Protein AF-A0A2I0R6T0-F1 (afdb_monomer_lite)

Sequence (223 aa):
MKIFKFIFAFLQAAFLMFGFVAIAVIIYLEGKSAIHFIGIVVVLLVGFIVSRFLFNLMRRRGVLAVMTGTNASYDVDDLNPSSASGVLKLDPIALVKLFQEHKIKFPQDTSISIWGDWQGRKLDERHQISSIAYDKKNNLLIILFKDKCLIKIRKPTLILLASSYLKIVKAKEIVWEISNKSSSIHTYSYLNTGKKIKTQSNTNWKPHKMDIGIGMHALYLQG

Secondary structure (DSSP, 8-state):
-HHHHHHHHHHHHHHHHHHHHHHHHHHHHH--SHHHHHHHHHHHHHHHHHHHHHHHHHHHH-HHHHHTTTTT-HHHHSSPPPTTSS-EEE-HHHHHHHHHTT-----SSBEEEETTB-SSTTTTS-B-EEEEEEETTTTEEEEEETTSEEEEEES-EEEEE-SSEEEEEE-SEEEEEEE-TTSPEEEEEEEE-SS-EEEEESSSPPPP-----TTS-SEEEE-

Radius of gyration: 21.82 Å; chains: 1; bounding box: 53×35×70 Å

Structure (mmCIF, N/CA/C/O backbone):
data_AF-A0A2I0R6T0-F1
#
_entry.id   AF-A0A2I0R6T0-F1
#
loop_
_atom_site.group_PDB
_atom_site.id
_atom_site.type_symbol
_atom_site.label_atom_id
_atom_site.label_alt_id
_atom_site.label_comp_id
_atom_site.label_asym_id
_atom_site.label_entity_id
_atom_site.label_seq_id
_atom_site.pdbx_PDB_ins_code
_atom_site.Cartn_x
_atom_site.Cartn_y
_atom_site.Cartn_z
_atom_site.occupancy
_atom_site.B_iso_or_equiv
_atom_site.auth_seq_id
_atom_site.auth_comp_id
_atom_site.auth_asym_id
_atom_site.auth_atom_id
_atom_site.pdbx_PDB_model_num
ATOM 1 N N . MET A 1 1 ? 2.878 -18.987 -1.964 1.00 61.97 1 MET A N 1
ATOM 2 C CA . MET A 1 1 ? 2.762 -17.681 -2.671 1.00 61.97 1 MET A CA 1
ATOM 3 C C . MET A 1 1 ? 4.074 -17.104 -3.222 1.00 61.97 1 MET A C 1
ATOM 5 O O . MET A 1 1 ? 4.031 -16.553 -4.314 1.00 61.97 1 MET A O 1
ATOM 9 N N . LYS A 1 2 ? 5.229 -17.182 -2.533 1.00 71.19 2 LYS A N 1
ATOM 10 C CA . LYS A 1 2 ? 6.491 -16.565 -3.019 1.00 71.19 2 LYS A CA 1
ATOM 11 C C . LYS A 1 2 ? 6.982 -17.128 -4.367 1.00 71.19 2 LYS A C 1
ATOM 13 O O . LYS A 1 2 ? 7.366 -16.351 -5.233 1.00 71.19 2 LYS A O 1
ATOM 18 N N . ILE A 1 3 ? 6.889 -18.448 -4.559 1.00 79.88 3 ILE A N 1
ATOM 19 C CA . ILE A 1 3 ? 7.265 -19.135 -5.811 1.00 79.88 3 ILE A CA 1
ATOM 20 C C . ILE A 1 3 ? 6.361 -18.699 -6.972 1.00 79.88 3 ILE A C 1
ATOM 22 O O . ILE A 1 3 ? 6.854 -18.289 -8.013 1.00 79.88 3 ILE A O 1
ATOM 26 N N . PHE A 1 4 ? 5.042 -18.679 -6.761 1.00 79.50 4 PHE A N 1
ATOM 27 C CA . PHE A 1 4 ? 4.080 -18.210 -7.763 1.00 79.50 4 PHE A CA 1
ATOM 28 C C . PHE A 1 4 ? 4.353 -16.764 -8.211 1.00 79.50 4 PHE A C 1
ATOM 30 O O . PHE A 1 4 ? 4.409 -16.486 -9.406 1.00 79.50 4 PHE A O 1
ATOM 37 N N . LYS A 1 5 ? 4.605 -15.850 -7.258 1.00 75.44 5 LYS A N 1
ATOM 38 C CA . LYS A 1 5 ? 4.976 -14.454 -7.559 1.00 75.44 5 LYS A CA 1
ATOM 39 C C . LYS A 1 5 ? 6.259 -14.367 -8.390 1.00 75.44 5 LYS A C 1
ATOM 41 O O . LYS A 1 5 ? 6.344 -13.523 -9.275 1.00 75.44 5 LYS A O 1
ATOM 46 N N . PHE A 1 6 ? 7.243 -15.221 -8.110 1.00 86.06 6 PHE A N 1
ATOM 47 C CA . PHE A 1 6 ? 8.492 -15.273 -8.865 1.00 86.06 6 PHE A CA 1
ATOM 48 C C . PHE A 1 6 ? 8.269 -15.753 -10.304 1.00 86.06 6 PHE A C 1
ATOM 50 O O . PHE A 1 6 ? 8.723 -15.084 -11.227 1.00 86.06 6 PHE A O 1
ATOM 57 N N . ILE A 1 7 ? 7.533 -16.856 -10.491 1.00 88.75 7 ILE A N 1
ATOM 58 C CA . ILE A 1 7 ? 7.243 -17.432 -11.814 1.00 88.75 7 ILE A CA 1
ATOM 59 C C . ILE A 1 7 ? 6.518 -16.411 -12.692 1.00 88.75 7 ILE A C 1
ATOM 61 O O . ILE A 1 7 ? 6.955 -16.139 -13.806 1.00 88.75 7 ILE A O 1
ATOM 65 N N . PHE A 1 8 ? 5.458 -15.783 -12.180 1.00 88.38 8 PHE A N 1
ATOM 66 C CA . PHE A 1 8 ? 4.719 -14.787 -12.957 1.00 88.38 8 PHE A CA 1
ATOM 67 C C . PHE A 1 8 ? 5.543 -13.532 -13.260 1.00 88.38 8 PHE A C 1
ATOM 69 O O . PHE A 1 8 ? 5.503 -13.042 -14.385 1.00 88.38 8 PHE A O 1
ATOM 76 N N . ALA A 1 9 ? 6.300 -13.013 -12.285 1.00 87.19 9 ALA A N 1
ATOM 77 C CA . ALA A 1 9 ? 7.175 -11.864 -12.519 1.00 87.19 9 ALA A CA 1
ATOM 78 C C . ALA A 1 9 ? 8.227 -12.174 -13.595 1.00 87.19 9 ALA A C 1
ATOM 80 O O . ALA A 1 9 ? 8.529 -11.318 -14.424 1.00 87.19 9 ALA A O 1
ATOM 81 N N . PHE A 1 10 ? 8.767 -13.396 -13.591 1.00 92.88 10 PHE A N 1
ATOM 82 C CA . PHE A 1 10 ? 9.716 -13.861 -14.596 1.00 92.88 10 PHE A CA 1
ATOM 83 C C . PHE A 1 10 ? 9.071 -13.960 -15.981 1.00 92.88 10 PHE A C 1
ATOM 85 O O . PHE A 1 10 ? 9.613 -13.401 -16.928 1.00 92.88 10 PHE A O 1
ATOM 92 N N . LEU A 1 11 ? 7.896 -14.592 -16.093 1.00 92.94 11 LEU A N 1
ATOM 93 C CA . LEU A 1 11 ? 7.164 -14.719 -17.359 1.00 92.94 11 LEU A CA 1
ATOM 94 C C . LEU A 1 11 ? 6.843 -13.354 -17.979 1.00 92.94 11 LEU A C 1
ATOM 96 O O . LEU A 1 11 ? 7.083 -13.151 -19.164 1.00 92.94 11 LEU A O 1
ATOM 100 N N . GLN A 1 12 ? 6.359 -12.402 -17.180 1.00 91.88 12 GLN A N 1
ATOM 101 C CA . GLN A 1 12 ? 6.024 -11.058 -17.662 1.00 91.88 12 GLN A CA 1
ATOM 102 C C . GLN A 1 12 ? 7.263 -10.266 -18.102 1.00 91.88 12 GLN A C 1
ATOM 104 O O . GLN A 1 12 ? 7.252 -9.618 -19.147 1.00 91.88 12 GLN A O 1
ATOM 109 N N . ALA A 1 13 ? 8.360 -10.347 -17.343 1.00 93.31 13 ALA A N 1
ATOM 110 C CA . ALA A 1 13 ? 9.620 -9.722 -17.737 1.00 93.31 13 ALA A CA 1
ATOM 111 C C . ALA A 1 13 ? 10.218 -10.366 -19.000 1.00 93.31 13 ALA A C 1
ATOM 113 O O . ALA A 1 13 ? 10.745 -9.658 -19.854 1.00 93.31 13 ALA A O 1
ATOM 114 N N . ALA A 1 14 ? 10.105 -11.689 -19.147 1.00 93.94 14 ALA A N 1
ATOM 115 C CA . ALA A 1 14 ? 10.535 -12.399 -20.347 1.00 93.94 14 ALA A CA 1
ATOM 116 C C . ALA A 1 14 ? 9.695 -11.998 -21.568 1.00 93.94 14 ALA A C 1
ATOM 118 O O . ALA A 1 14 ? 10.255 -11.743 -22.629 1.00 93.94 14 ALA A O 1
ATOM 119 N N . PHE A 1 15 ? 8.374 -11.876 -21.412 1.00 94.75 15 PHE A N 1
ATOM 120 C CA . PHE A 1 15 ? 7.481 -11.434 -22.484 1.00 94.75 15 PHE A CA 1
ATOM 121 C C . PHE A 1 15 ? 7.831 -10.025 -22.978 1.00 94.75 15 PHE A C 1
ATOM 123 O O . PHE A 1 15 ? 7.926 -9.796 -24.182 1.00 94.75 15 PHE A O 1
ATOM 130 N N . LEU A 1 16 ? 8.115 -9.098 -22.057 1.00 94.19 16 LEU A N 1
ATOM 131 C CA . LEU A 1 16 ? 8.595 -7.766 -22.421 1.00 94.19 16 LEU A CA 1
ATOM 132 C C . LEU A 1 16 ? 9.920 -7.835 -23.197 1.00 94.19 16 LEU A C 1
ATOM 134 O O . LEU A 1 16 ? 10.054 -7.189 -24.234 1.00 94.19 16 LEU A O 1
ATOM 138 N N . MET A 1 17 ? 10.875 -8.649 -22.735 1.00 96.69 17 MET A N 1
ATOM 139 C CA . MET A 1 17 ? 12.154 -8.842 -23.423 1.00 96.69 17 MET A CA 1
ATOM 140 C C . MET A 1 17 ? 11.966 -9.401 -24.840 1.00 96.69 17 MET A C 1
ATOM 142 O O . MET A 1 17 ? 12.619 -8.927 -25.766 1.00 96.69 17 MET A O 1
ATOM 146 N N . PHE A 1 18 ? 11.044 -10.349 -25.039 1.00 96.50 18 PHE A N 1
ATOM 147 C CA . PHE A 1 18 ? 10.703 -10.851 -26.373 1.00 96.50 18 PHE A CA 1
ATOM 148 C C . PHE A 1 18 ? 10.197 -9.744 -27.303 1.00 96.50 18 PHE A C 1
ATOM 150 O O . PHE A 1 18 ? 10.564 -9.737 -28.476 1.00 96.50 18 PHE A O 1
ATOM 157 N N . GLY A 1 19 ? 9.437 -8.771 -26.790 1.00 96.06 19 GLY A N 1
ATOM 158 C CA . GLY A 1 19 ? 9.039 -7.587 -27.557 1.00 96.06 19 GLY A CA 1
ATOM 159 C C . GLY A 1 19 ? 10.239 -6.773 -28.057 1.00 96.06 19 GLY A C 1
ATOM 160 O O . GLY A 1 19 ? 10.300 -6.416 -29.231 1.00 96.06 19 GLY A O 1
ATOM 161 N N . PHE A 1 20 ? 11.243 -6.547 -27.204 1.00 97.00 20 PHE A N 1
ATOM 162 C CA . PHE A 1 20 ? 12.483 -5.869 -27.609 1.00 97.00 20 PHE A CA 1
ATOM 163 C C . PHE A 1 20 ? 13.314 -6.693 -28.599 1.00 97.00 20 PHE A C 1
ATOM 165 O O . PHE A 1 20 ? 13.903 -6.126 -29.517 1.00 97.00 20 PHE A O 1
ATOM 172 N N . VAL A 1 21 ? 13.337 -8.022 -28.454 1.00 97.06 21 VAL A N 1
ATOM 173 C CA . VAL A 1 21 ? 13.979 -8.918 -29.428 1.00 97.06 21 VAL A CA 1
ATOM 174 C C . VAL A 1 21 ? 13.281 -8.829 -30.785 1.00 97.06 21 VAL A C 1
ATOM 176 O O . VAL A 1 21 ? 13.964 -8.726 -31.797 1.00 97.06 21 VAL A O 1
ATOM 179 N N . ALA A 1 22 ? 11.947 -8.798 -30.827 1.00 96.50 22 ALA A N 1
ATOM 180 C CA . ALA A 1 22 ? 11.203 -8.631 -32.074 1.00 96.50 22 ALA A CA 1
ATOM 181 C C . ALA A 1 22 ? 11.539 -7.300 -32.770 1.00 96.50 22 ALA A C 1
ATOM 183 O O . ALA A 1 22 ? 11.802 -7.291 -33.969 1.00 96.50 22 ALA A O 1
ATOM 184 N N . ILE A 1 23 ? 11.625 -6.195 -32.018 1.00 95.38 23 ILE A N 1
ATOM 185 C CA . ILE A 1 23 ? 12.056 -4.891 -32.555 1.00 95.38 23 ILE A CA 1
ATOM 186 C C . ILE A 1 23 ? 13.485 -4.976 -33.109 1.00 95.38 23 ILE A C 1
ATOM 188 O O . ILE A 1 23 ? 13.749 -4.509 -34.214 1.00 95.38 23 ILE A O 1
ATOM 192 N N . ALA A 1 24 ? 14.407 -5.608 -32.381 1.00 95.00 24 ALA A N 1
ATOM 193 C CA . ALA A 1 24 ? 15.779 -5.802 -32.842 1.00 95.00 24 ALA A CA 1
ATOM 194 C C . ALA A 1 24 ? 15.858 -6.641 -34.133 1.00 95.00 24 ALA A C 1
ATOM 196 O O . ALA A 1 24 ? 16.652 -6.330 -35.018 1.00 95.00 24 ALA A O 1
ATOM 197 N N . VAL A 1 25 ? 15.019 -7.674 -34.268 1.00 95.50 25 VAL A N 1
ATOM 198 C CA . VAL A 1 25 ? 14.922 -8.480 -35.496 1.00 95.50 25 VAL A CA 1
ATOM 199 C C . VAL A 1 25 ? 14.411 -7.639 -36.664 1.00 95.50 25 VAL A C 1
ATOM 201 O O . VAL A 1 25 ? 14.968 -7.737 -37.751 1.00 95.50 25 VAL A O 1
ATOM 204 N N . ILE A 1 26 ? 13.412 -6.778 -36.454 1.00 95.31 26 ILE A N 1
ATOM 205 C CA . ILE A 1 26 ? 12.915 -5.871 -37.502 1.00 95.31 26 ILE A CA 1
ATOM 206 C C . ILE A 1 26 ? 14.038 -4.940 -37.982 1.00 95.31 26 ILE A C 1
ATOM 208 O O . ILE A 1 26 ? 14.298 -4.875 -39.180 1.00 95.31 26 ILE A O 1
ATOM 212 N N . ILE A 1 27 ? 14.778 -4.317 -37.058 1.00 93.31 27 ILE A N 1
ATOM 213 C CA . ILE A 1 27 ? 15.923 -3.449 -37.393 1.00 93.31 27 ILE A CA 1
ATOM 214 C C . ILE A 1 27 ? 16.996 -4.220 -38.177 1.00 93.31 27 ILE A C 1
ATOM 216 O O . ILE A 1 27 ? 17.602 -3.684 -39.101 1.00 93.31 27 ILE A O 1
ATOM 220 N N . TYR A 1 28 ? 17.231 -5.488 -37.828 1.00 93.25 28 TYR A N 1
ATOM 221 C CA . TYR A 1 28 ? 18.177 -6.341 -38.545 1.00 93.25 28 TYR A CA 1
ATOM 222 C C . TYR A 1 28 ? 17.734 -6.643 -39.985 1.00 93.25 28 TYR A C 1
ATOM 224 O O . TYR A 1 28 ? 18.574 -6.738 -40.881 1.00 93.25 28 TYR A O 1
ATOM 232 N N . LEU A 1 29 ? 16.427 -6.806 -40.209 1.00 94.00 29 LEU A N 1
ATOM 233 C CA . LEU A 1 29 ? 15.862 -7.091 -41.529 1.00 94.00 29 LEU A CA 1
ATOM 234 C C . LEU A 1 29 ? 15.870 -5.864 -42.452 1.00 94.00 29 LEU A C 1
ATOM 236 O O . LEU A 1 29 ? 16.027 -6.032 -43.659 1.00 94.00 29 LEU A O 1
ATOM 240 N N . GLU A 1 30 ? 15.743 -4.650 -41.908 1.00 89.31 30 GLU A N 1
ATOM 241 C CA . GLU A 1 30 ? 15.726 -3.401 -42.688 1.00 89.31 30 GLU A CA 1
ATOM 242 C C . GLU A 1 30 ? 17.094 -3.025 -43.280 1.00 89.31 30 GLU A C 1
ATOM 244 O O . GLU A 1 30 ? 17.161 -2.381 -44.329 1.00 89.31 30 GLU A O 1
ATOM 249 N N . GLY A 1 31 ? 18.204 -3.457 -42.673 1.00 82.56 31 GLY A N 1
ATOM 250 C CA . GLY A 1 31 ? 19.521 -3.180 -43.234 1.00 82.56 31 GLY A CA 1
ATOM 251 C C . GLY A 1 31 ? 20.696 -3.718 -42.423 1.00 82.56 31 GLY A C 1
ATOM 252 O O . GLY A 1 31 ? 20.652 -3.845 -41.205 1.00 82.56 31 GLY A O 1
ATOM 253 N N . LYS A 1 32 ? 21.809 -3.993 -43.115 1.00 85.50 32 LYS A N 1
ATOM 254 C CA . LYS A 1 32 ? 23.058 -4.512 -42.517 1.00 85.50 32 LYS A CA 1
ATOM 255 C C . LYS A 1 32 ? 24.132 -3.441 -42.298 1.00 85.50 32 LYS A C 1
ATOM 257 O O . LYS A 1 32 ? 25.312 -3.765 -42.181 1.00 85.50 32 LYS A O 1
ATOM 262 N N . SER A 1 33 ? 23.761 -2.160 -42.285 1.00 92.50 33 SER A N 1
ATOM 263 C CA . SER A 1 33 ? 24.739 -1.096 -42.029 1.00 92.50 33 SER A CA 1
ATOM 264 C C . SER A 1 33 ? 25.168 -1.085 -40.556 1.00 92.50 33 SER A C 1
ATOM 266 O O . SER A 1 33 ? 24.421 -1.512 -39.674 1.00 92.50 33 SER A O 1
ATOM 268 N N . ALA A 1 34 ? 26.358 -0.548 -40.273 1.00 92.00 34 ALA A N 1
ATOM 269 C CA . ALA A 1 34 ? 26.881 -0.439 -38.907 1.00 92.00 34 ALA A CA 1
ATOM 270 C C . ALA A 1 34 ? 25.922 0.302 -37.949 1.00 92.00 34 ALA A C 1
ATOM 272 O O . ALA A 1 34 ? 25.871 -0.004 -36.760 1.00 92.00 34 ALA A O 1
ATOM 273 N N . ILE A 1 35 ? 25.114 1.229 -38.475 1.00 92.12 35 ILE A N 1
ATOM 274 C CA . ILE A 1 35 ? 24.113 1.984 -37.709 1.00 92.12 35 ILE A CA 1
ATOM 275 C C . ILE A 1 35 ? 22.996 1.061 -37.196 1.00 92.12 35 ILE A C 1
ATOM 277 O O . ILE A 1 35 ? 22.621 1.160 -36.029 1.00 92.12 35 ILE A O 1
ATOM 281 N N . HIS A 1 36 ? 22.514 0.121 -38.017 1.00 92.38 36 HIS A N 1
ATOM 282 C CA . HIS A 1 36 ? 21.495 -0.853 -37.602 1.00 92.38 36 HIS A CA 1
ATOM 283 C C . HIS A 1 36 ? 22.033 -1.770 -36.500 1.00 92.38 36 HIS A C 1
ATOM 285 O O . HIS A 1 36 ? 21.336 -2.044 -35.525 1.00 92.38 36 HIS A O 1
ATOM 291 N N . PHE A 1 37 ? 23.302 -2.181 -36.601 1.00 92.81 37 PHE A N 1
ATOM 292 C CA . PHE A 1 37 ? 23.945 -2.998 -35.572 1.00 92.81 37 PHE A CA 1
ATOM 293 C C . PHE A 1 37 ? 24.030 -2.270 -34.223 1.00 92.81 37 PHE A C 1
ATOM 295 O O . PHE A 1 37 ? 23.673 -2.837 -33.190 1.00 92.81 37 PHE A O 1
ATOM 302 N N . ILE A 1 38 ? 24.429 -0.994 -34.224 1.00 94.06 38 ILE A N 1
ATOM 303 C CA . ILE A 1 38 ? 24.432 -0.161 -33.011 1.00 94.06 38 ILE A CA 1
ATOM 304 C C . ILE A 1 38 ? 23.008 -0.026 -32.452 1.00 94.06 38 ILE A C 1
ATOM 306 O O . ILE A 1 38 ? 22.805 -0.195 -31.249 1.00 94.06 38 ILE A O 1
ATOM 310 N N . GLY A 1 39 ? 22.018 0.216 -33.316 1.00 93.50 39 GLY A N 1
ATOM 311 C CA . GLY A 1 39 ? 20.609 0.302 -32.932 1.00 93.50 39 GLY A CA 1
ATOM 312 C C . GLY A 1 39 ? 20.111 -0.960 -32.224 1.00 93.50 39 GLY A C 1
ATOM 313 O O . GLY A 1 39 ? 19.527 -0.866 -31.146 1.00 93.50 39 GLY A O 1
ATOM 314 N N . ILE A 1 40 ? 20.418 -2.142 -32.764 1.00 96.06 40 ILE A N 1
ATOM 315 C CA . ILE A 1 40 ? 20.079 -3.440 -32.158 1.00 96.06 40 ILE A CA 1
ATOM 316 C C . ILE A 1 40 ? 20.668 -3.565 -30.752 1.00 96.06 40 ILE A C 1
ATOM 318 O O . ILE A 1 40 ? 19.953 -3.925 -29.814 1.00 96.06 40 ILE A O 1
ATOM 322 N N . VAL A 1 41 ? 21.954 -3.242 -30.586 1.00 95.75 41 VAL A N 1
ATOM 323 C CA . VAL A 1 41 ? 22.625 -3.323 -29.281 1.00 95.75 41 VAL A CA 1
ATOM 324 C C . VAL A 1 41 ? 21.944 -2.405 -28.267 1.00 95.75 41 VAL A C 1
ATOM 326 O O . VAL A 1 41 ? 21.650 -2.843 -27.156 1.00 95.75 41 VAL A O 1
ATOM 329 N N . VAL A 1 42 ? 21.632 -1.162 -28.648 1.00 96.56 42 VAL A N 1
ATOM 330 C CA . VAL A 1 42 ? 20.946 -0.202 -27.768 1.00 96.56 42 VAL A CA 1
ATOM 331 C C . VAL A 1 42 ? 19.551 -0.699 -27.387 1.00 96.56 42 VAL A C 1
ATOM 333 O O . VAL A 1 42 ? 19.212 -0.703 -26.203 1.00 96.56 42 VAL A O 1
ATOM 336 N N . VAL A 1 43 ? 18.759 -1.164 -28.356 1.00 96.81 43 VAL A N 1
ATOM 337 C CA . VAL A 1 43 ? 17.396 -1.674 -28.127 1.00 96.81 43 VAL A CA 1
ATOM 338 C C . VAL A 1 43 ? 17.405 -2.862 -27.166 1.00 96.81 43 VAL A C 1
ATOM 340 O O . VAL A 1 43 ? 16.622 -2.886 -26.216 1.00 96.81 43 VAL A O 1
ATOM 343 N N . LEU A 1 44 ? 18.317 -3.820 -27.351 1.00 96.94 44 LEU A N 1
ATOM 344 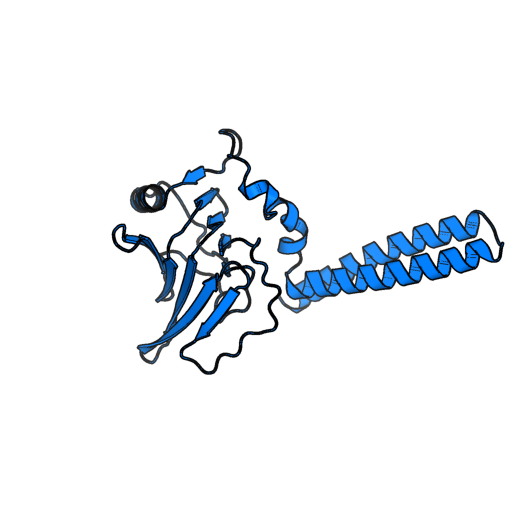C CA . LEU A 1 44 ? 18.436 -4.981 -26.465 1.00 96.94 44 LEU A CA 1
ATOM 345 C C . LEU A 1 44 ? 18.903 -4.592 -25.057 1.00 96.94 44 LEU A C 1
ATOM 347 O O . LEU A 1 44 ? 18.401 -5.138 -24.073 1.00 96.94 44 LEU A O 1
ATOM 351 N N . LEU A 1 45 ? 19.827 -3.635 -24.941 1.00 97.06 45 LEU A N 1
ATOM 352 C CA . LEU A 1 45 ? 20.339 -3.164 -23.652 1.00 97.06 45 LEU A CA 1
ATOM 353 C C . LEU A 1 45 ? 19.241 -2.434 -22.864 1.00 97.06 45 LEU A C 1
ATOM 355 O O . LEU A 1 45 ? 19.030 -2.722 -21.683 1.00 97.06 45 LEU A O 1
ATOM 359 N N . VAL A 1 46 ? 18.478 -1.563 -23.530 1.00 96.69 46 VAL A N 1
ATOM 360 C CA . VAL A 1 46 ? 17.287 -0.924 -22.954 1.00 96.69 46 VAL A CA 1
ATOM 361 C C . VAL A 1 46 ? 16.263 -1.983 -22.552 1.00 96.69 46 VAL A C 1
ATOM 363 O O . VAL A 1 46 ? 15.821 -1.989 -21.403 1.00 96.69 46 VAL A O 1
ATOM 366 N N . GLY A 1 47 ? 15.943 -2.927 -23.439 1.00 96.25 47 GLY A N 1
ATOM 367 C CA . GLY A 1 47 ? 15.000 -4.009 -23.159 1.00 96.25 47 GLY A CA 1
ATOM 368 C C . GLY A 1 47 ? 15.380 -4.832 -21.931 1.00 96.25 47 GLY A C 1
ATOM 369 O O . GLY A 1 47 ? 14.528 -5.112 -21.082 1.00 96.25 47 GLY A O 1
ATOM 370 N N . PHE A 1 48 ? 16.668 -5.135 -21.767 1.00 96.69 48 PHE A N 1
ATOM 371 C CA . PHE A 1 48 ? 17.183 -5.825 -20.589 1.00 96.69 48 PHE A CA 1
ATOM 372 C C . PHE A 1 48 ? 17.008 -4.998 -19.307 1.00 96.69 48 PHE A C 1
ATOM 374 O O . PHE A 1 48 ? 16.538 -5.523 -18.292 1.00 96.69 48 PHE A O 1
ATOM 381 N N . ILE A 1 49 ? 17.337 -3.701 -19.342 1.00 95.88 49 ILE A N 1
ATOM 382 C CA . ILE A 1 49 ? 17.171 -2.794 -18.195 1.00 95.88 49 ILE A CA 1
ATOM 383 C C . ILE A 1 49 ? 15.695 -2.698 -17.792 1.00 95.88 49 ILE A C 1
ATOM 385 O O . ILE A 1 49 ? 15.375 -2.891 -16.614 1.00 95.88 49 ILE A O 1
ATOM 389 N N . VAL A 1 50 ? 14.792 -2.446 -18.746 1.00 93.75 50 VAL A N 1
ATOM 390 C CA . VAL A 1 50 ? 13.354 -2.304 -18.464 1.00 93.75 50 VAL A CA 1
ATOM 391 C C . VAL A 1 50 ? 12.763 -3.621 -17.958 1.00 93.75 50 VAL A C 1
ATOM 393 O O . VAL A 1 50 ? 12.044 -3.625 -16.959 1.00 93.75 50 VAL A O 1
ATOM 396 N N . SER A 1 51 ? 13.125 -4.759 -18.554 1.00 95.19 51 SER A N 1
ATOM 397 C CA . SER A 1 51 ? 12.651 -6.079 -18.113 1.00 95.19 51 SER A CA 1
ATOM 398 C C . SER A 1 51 ? 13.134 -6.417 -16.701 1.00 95.19 51 SER A C 1
ATOM 400 O O . SER A 1 51 ? 12.355 -6.877 -15.862 1.00 95.19 51 SER A O 1
ATOM 402 N N . ARG A 1 52 ? 14.399 -6.112 -16.378 1.00 92.88 52 ARG A N 1
ATOM 403 C CA . ARG A 1 52 ? 14.939 -6.253 -15.017 1.00 92.88 52 ARG A CA 1
ATOM 404 C C . ARG A 1 52 ? 14.213 -5.346 -14.026 1.00 92.88 52 ARG A C 1
ATOM 406 O O . ARG A 1 52 ? 13.979 -5.751 -12.882 1.00 92.88 52 ARG A O 1
ATOM 413 N N . PHE A 1 53 ? 13.885 -4.121 -14.426 1.00 89.94 53 PHE A N 1
ATOM 414 C CA . PHE A 1 53 ? 13.121 -3.198 -13.594 1.00 89.94 53 PHE A CA 1
ATOM 415 C C . PHE A 1 53 ? 11.716 -3.745 -13.318 1.00 89.94 53 PHE A C 1
ATOM 417 O O . PHE A 1 53 ? 11.345 -3.882 -12.151 1.00 89.94 53 PHE A O 1
ATOM 424 N N . LEU A 1 54 ? 10.990 -4.163 -14.361 1.00 88.50 54 LEU A N 1
ATOM 425 C CA . LEU A 1 54 ? 9.652 -4.746 -14.252 1.00 88.50 54 LEU A CA 1
ATOM 426 C C . LEU A 1 54 ? 9.645 -5.998 -13.369 1.00 88.50 54 LEU A C 1
ATOM 428 O O . LEU A 1 54 ? 8.811 -6.111 -12.471 1.00 88.50 54 LEU A O 1
ATOM 432 N N . PHE A 1 55 ? 10.613 -6.899 -13.554 1.00 91.44 55 PHE A N 1
ATOM 433 C CA . PHE A 1 55 ? 10.769 -8.093 -12.723 1.00 91.44 55 PHE A CA 1
ATOM 434 C C . PHE A 1 55 ? 10.913 -7.737 -11.241 1.00 91.44 55 PHE A C 1
ATOM 436 O O . PHE A 1 55 ? 10.213 -8.278 -10.383 1.00 91.44 55 PHE A O 1
ATOM 443 N N . ASN A 1 56 ? 11.815 -6.805 -10.922 1.00 85.88 56 ASN A N 1
ATOM 444 C CA . ASN A 1 56 ? 12.035 -6.380 -9.543 1.00 85.88 56 ASN A CA 1
ATOM 445 C C . ASN A 1 56 ? 10.798 -5.697 -8.957 1.00 85.88 56 ASN A C 1
ATOM 447 O O . ASN A 1 56 ? 10.490 -5.913 -7.783 1.00 85.88 56 ASN A O 1
ATOM 451 N N . LEU A 1 57 ? 10.085 -4.915 -9.766 1.00 79.44 57 LEU A N 1
ATOM 452 C CA . LEU A 1 57 ? 8.861 -4.235 -9.373 1.00 79.44 57 LEU A CA 1
ATOM 453 C C . LEU A 1 57 ? 7.748 -5.255 -9.082 1.00 79.44 57 LEU A C 1
ATOM 455 O O . LEU A 1 57 ? 7.208 -5.250 -7.979 1.00 79.44 57 LEU A O 1
ATOM 459 N N . MET A 1 58 ? 7.484 -6.211 -9.977 1.00 83.19 58 MET A N 1
ATOM 460 C CA . MET A 1 58 ? 6.497 -7.279 -9.757 1.00 83.19 58 MET A CA 1
ATOM 461 C C . MET A 1 58 ? 6.866 -8.204 -8.595 1.00 83.19 58 MET A C 1
ATOM 463 O O . MET A 1 58 ? 5.996 -8.594 -7.816 1.00 83.19 58 MET A O 1
ATOM 467 N N . ARG A 1 59 ? 8.152 -8.531 -8.417 1.00 82.25 59 ARG A N 1
ATOM 468 C CA . ARG A 1 59 ? 8.612 -9.358 -7.291 1.00 82.25 59 ARG A CA 1
ATOM 469 C C . ARG A 1 59 ? 8.392 -8.663 -5.949 1.00 82.25 59 ARG A C 1
ATOM 471 O O . ARG A 1 59 ? 8.074 -9.330 -4.966 1.00 82.25 59 ARG A O 1
ATOM 478 N N . ARG A 1 60 ? 8.583 -7.340 -5.898 1.00 73.69 60 ARG A N 1
ATOM 479 C CA . ARG A 1 60 ? 8.378 -6.536 -4.686 1.00 73.69 60 ARG A CA 1
ATOM 480 C C . ARG A 1 60 ? 6.896 -6.283 -4.423 1.00 73.69 60 ARG A C 1
ATOM 482 O O . ARG A 1 60 ? 6.456 -6.562 -3.313 1.00 73.69 60 ARG A O 1
ATOM 489 N N . ARG A 1 61 ? 6.153 -5.808 -5.431 1.00 68.31 61 ARG A N 1
ATOM 490 C CA . ARG A 1 61 ? 4.759 -5.339 -5.317 1.00 68.31 61 ARG A CA 1
ATOM 491 C C . ARG A 1 61 ? 3.691 -6.420 -5.463 1.00 68.31 61 ARG A C 1
ATOM 493 O O . ARG A 1 61 ? 2.599 -6.294 -4.927 1.00 68.31 61 ARG A O 1
ATOM 500 N N . GLY A 1 62 ? 4.026 -7.535 -6.104 1.00 69.00 62 GLY A N 1
ATOM 501 C CA . GLY A 1 62 ? 3.062 -8.558 -6.497 1.00 69.00 62 GLY A CA 1
ATOM 502 C C . GLY A 1 62 ? 2.383 -8.208 -7.821 1.00 69.00 62 GLY A C 1
ATOM 503 O O . GLY A 1 62 ? 2.082 -7.055 -8.098 1.00 69.00 62 GLY A O 1
ATOM 504 N N . VAL A 1 63 ? 2.146 -9.227 -8.644 1.00 69.31 63 VAL A N 1
ATOM 505 C CA . VAL A 1 63 ? 1.705 -9.094 -10.045 1.00 69.31 63 VAL A CA 1
ATOM 506 C C . VAL A 1 63 ? 0.388 -8.329 -10.163 1.00 69.31 63 VAL A C 1
ATOM 508 O O . VAL A 1 63 ? 0.300 -7.389 -10.945 1.00 69.31 63 VAL A O 1
ATOM 511 N N . LEU A 1 64 ? -0.601 -8.681 -9.333 1.00 66.00 64 LEU A N 1
ATOM 512 C CA . LEU A 1 64 ? -1.911 -8.028 -9.335 1.00 66.00 64 LEU A CA 1
ATOM 513 C C . LEU A 1 64 ? -1.791 -6.531 -9.047 1.00 66.00 64 LEU A C 1
ATOM 515 O O . LEU A 1 64 ? -2.313 -5.745 -9.819 1.00 66.00 64 LEU A O 1
ATOM 519 N N . ALA A 1 65 ? -1.018 -6.130 -8.035 1.00 63.97 65 ALA A N 1
ATOM 520 C CA . ALA A 1 65 ? -0.838 -4.720 -7.690 1.00 63.97 65 ALA A CA 1
ATOM 521 C C . ALA A 1 65 ? -0.170 -3.900 -8.809 1.00 63.97 65 ALA A C 1
ATOM 523 O O . ALA A 1 65 ? -0.428 -2.707 -8.936 1.00 63.97 65 ALA A O 1
ATOM 524 N N . VAL A 1 66 ? 0.686 -4.525 -9.628 1.00 66.62 66 VAL A N 1
ATOM 525 C CA . VAL A 1 66 ? 1.301 -3.868 -10.794 1.00 66.62 66 VAL A CA 1
ATOM 526 C C . VAL A 1 66 ? 0.293 -3.709 -11.926 1.00 66.62 66 VAL A C 1
ATOM 528 O O . VAL A 1 66 ? 0.218 -2.639 -12.519 1.00 66.62 66 VAL A O 1
ATOM 531 N N . MET A 1 67 ? -0.505 -4.744 -12.202 1.00 66.31 67 MET A N 1
ATOM 532 C CA . MET A 1 67 ? -1.507 -4.711 -13.274 1.00 66.31 67 MET A CA 1
ATOM 533 C C . MET A 1 67 ? -2.719 -3.839 -12.924 1.00 66.31 67 MET A C 1
ATOM 535 O O . MET A 1 67 ? -3.289 -3.211 -13.807 1.00 66.31 67 MET A O 1
ATOM 539 N N . THR A 1 68 ? -3.091 -3.750 -11.644 1.00 59.69 68 THR A N 1
ATOM 540 C CA . THR A 1 68 ? -4.176 -2.885 -11.155 1.00 59.69 68 THR A CA 1
ATOM 541 C C . THR A 1 68 ? -3.695 -1.494 -10.747 1.00 59.69 68 THR A C 1
ATOM 543 O O . THR A 1 68 ? -4.496 -0.698 -10.259 1.00 59.69 68 THR A O 1
ATOM 546 N N . GLY A 1 69 ? -2.405 -1.181 -10.927 1.00 48.91 69 GLY A N 1
ATOM 547 C CA . GLY A 1 69 ? -1.816 0.114 -10.573 1.00 48.91 69 GLY A CA 1
ATOM 548 C C . GLY A 1 69 ? -2.490 1.304 -11.264 1.00 48.91 69 GLY A C 1
ATOM 549 O O . GLY A 1 69 ? -2.452 2.411 -10.739 1.00 48.91 69 GLY A O 1
ATOM 550 N N . THR A 1 70 ? -3.184 1.071 -12.380 1.00 45.91 70 THR A N 1
ATOM 551 C CA . THR A 1 70 ? -4.027 2.057 -13.072 1.00 45.91 70 THR A CA 1
ATOM 552 C C . THR A 1 70 ? -5.254 2.483 -12.259 1.00 45.91 70 THR A C 1
ATOM 554 O O . THR A 1 70 ? -5.593 3.660 -12.268 1.00 45.91 70 THR A O 1
ATOM 557 N N . ASN A 1 71 ? -5.860 1.587 -11.471 1.00 44.94 71 ASN A N 1
ATOM 558 C CA . ASN A 1 71 ? -6.992 1.912 -10.583 1.00 44.94 71 ASN A CA 1
ATOM 559 C C . ASN A 1 71 ? -6.548 2.423 -9.197 1.00 44.94 71 ASN A C 1
ATOM 561 O O . ASN A 1 71 ? -7.366 2.884 -8.400 1.00 44.94 71 ASN A O 1
ATOM 565 N N . ALA A 1 72 ? -5.249 2.330 -8.902 1.00 46.59 72 ALA A N 1
ATOM 566 C CA . ALA A 1 72 ? -4.609 2.844 -7.691 1.00 46.59 72 ALA A CA 1
ATOM 567 C C . ALA A 1 72 ? -3.731 4.084 -7.968 1.00 46.59 72 ALA A C 1
ATOM 569 O O . ALA A 1 72 ? -2.912 4.461 -7.129 1.00 46.59 72 ALA A O 1
ATOM 570 N N . SER A 1 73 ? -3.867 4.701 -9.149 1.00 45.88 73 SER A N 1
ATOM 571 C CA . SER A 1 73 ? -3.169 5.945 -9.480 1.00 45.88 73 SER A CA 1
ATOM 572 C C . SER A 1 73 ? -3.764 7.114 -8.694 1.00 45.88 73 SER A C 1
ATOM 574 O O . SER A 1 73 ? -4.983 7.210 -8.538 1.00 45.88 73 SER A O 1
ATOM 576 N N . TYR A 1 74 ? -2.891 8.017 -8.243 1.00 48.28 74 TYR A N 1
ATOM 577 C CA . TYR A 1 74 ? -3.243 9.289 -7.605 1.00 48.28 74 TYR A CA 1
ATOM 578 C C . TYR A 1 74 ? -4.228 10.108 -8.459 1.00 48.28 74 TYR A C 1
ATOM 580 O O . TYR A 1 74 ? -5.110 10.768 -7.921 1.00 48.28 74 TYR A O 1
ATOM 588 N N . ASP A 1 75 ? -4.141 9.992 -9.787 1.00 45.75 75 ASP A N 1
ATOM 589 C CA . ASP A 1 75 ? -5.002 10.730 -10.720 1.00 45.75 75 ASP A CA 1
ATOM 590 C C . ASP A 1 75 ? -6.476 10.303 -10.646 1.00 45.75 75 ASP A C 1
ATOM 592 O O . ASP A 1 75 ? -7.365 11.079 -10.985 1.00 45.75 75 ASP A O 1
ATOM 596 N N . VAL A 1 76 ? -6.758 9.085 -10.168 1.00 51.66 76 VAL A N 1
ATOM 597 C CA . VAL A 1 76 ? -8.128 8.575 -9.981 1.00 51.66 76 VAL A CA 1
ATOM 598 C C . VAL A 1 76 ? -8.693 8.984 -8.614 1.00 51.66 76 VAL A C 1
ATOM 600 O O . VAL A 1 76 ? -9.902 8.929 -8.405 1.00 51.66 76 VAL A O 1
ATOM 603 N N . ASP A 1 77 ? -7.845 9.436 -7.685 1.00 52.41 77 ASP A N 1
ATOM 604 C CA . ASP A 1 77 ? -8.274 9.852 -6.345 1.00 52.41 77 ASP A CA 1
ATOM 605 C C . ASP A 1 77 ? -8.935 11.236 -6.328 1.00 52.41 77 ASP A C 1
ATOM 607 O O . ASP A 1 77 ? -9.784 11.496 -5.473 1.00 52.41 77 ASP A O 1
ATOM 611 N N . ASP A 1 78 ? -8.587 12.107 -7.279 1.00 55.34 78 ASP A N 1
ATOM 612 C CA . ASP A 1 78 ? -9.223 13.421 -7.445 1.00 55.34 78 ASP A CA 1
ATOM 613 C C . ASP A 1 78 ? -10.497 13.355 -8.313 1.00 55.34 78 ASP A C 1
ATOM 615 O O . ASP A 1 78 ? -11.276 14.313 -8.357 1.00 55.34 78 ASP A O 1
ATOM 619 N N . LEU A 1 79 ? -10.774 12.212 -8.955 1.00 57.16 79 LEU A N 1
ATOM 620 C CA . LEU A 1 79 ? -12.018 12.003 -9.691 1.00 57.16 79 LEU A CA 1
ATOM 621 C C . L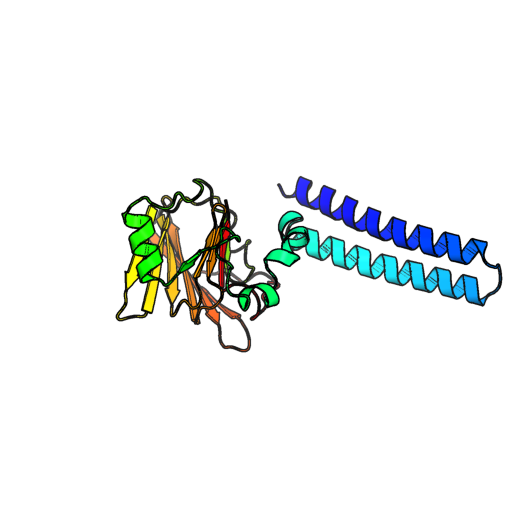EU A 1 79 ? -13.162 11.750 -8.706 1.00 57.16 79 LEU A C 1
ATOM 623 O O . LEU A 1 79 ? -13.174 10.773 -7.955 1.00 57.16 79 LEU A O 1
ATOM 627 N N . ASN A 1 80 ? -14.166 12.629 -8.715 1.00 58.97 80 ASN A N 1
ATOM 628 C CA . ASN A 1 80 ? -15.401 12.359 -7.990 1.00 58.97 80 ASN A CA 1
ATOM 629 C C . ASN A 1 80 ? -16.073 11.130 -8.625 1.00 58.97 80 ASN A C 1
ATOM 631 O O . ASN A 1 80 ? -16.366 11.163 -9.824 1.00 58.97 80 ASN A O 1
ATOM 635 N N . PRO A 1 81 ? -16.319 10.053 -7.859 1.00 63.00 81 PRO A N 1
ATOM 636 C CA . PRO A 1 81 ? -16.954 8.867 -8.406 1.00 63.00 81 PRO A CA 1
ATOM 637 C C . PRO A 1 81 ? -18.340 9.238 -8.940 1.00 63.00 81 PRO A C 1
ATOM 639 O O . PRO A 1 81 ? -19.134 9.880 -8.250 1.00 63.00 81 PRO A O 1
ATOM 642 N N . SER A 1 82 ? -18.627 8.862 -10.186 1.00 57.19 82 SER A N 1
ATOM 643 C CA . SER A 1 82 ? -19.963 9.022 -10.757 1.00 57.19 82 SER A CA 1
ATOM 644 C C . SER A 1 82 ? -20.913 8.011 -10.112 1.00 57.19 82 SER A C 1
ATOM 646 O O . SER A 1 82 ? -20.487 6.938 -9.676 1.00 57.19 82 SER A O 1
ATOM 648 N N . SER A 1 83 ? -22.211 8.311 -10.071 1.00 56.78 83 SER A N 1
ATOM 649 C CA . SER A 1 83 ? -23.241 7.409 -9.530 1.00 56.78 83 SER A CA 1
ATOM 650 C C . SER A 1 83 ? -23.261 6.023 -10.197 1.00 56.78 83 SER A C 1
ATOM 652 O O . SER A 1 83 ? -23.700 5.058 -9.579 1.00 56.78 83 SER A O 1
ATOM 654 N N . ALA A 1 84 ? -22.728 5.903 -11.417 1.00 59.53 84 ALA A N 1
ATOM 655 C CA . ALA A 1 84 ? -22.591 4.646 -12.153 1.00 59.53 84 ALA A CA 1
ATOM 656 C C . ALA A 1 84 ? -21.332 3.824 -11.793 1.00 59.53 84 ALA A C 1
ATOM 658 O O . ALA A 1 84 ? -21.238 2.662 -12.174 1.00 59.53 84 ALA A O 1
ATOM 659 N N . SER A 1 85 ? -20.356 4.392 -11.075 1.00 59.25 85 SER A N 1
ATOM 660 C CA . SER A 1 85 ? -19.050 3.748 -10.835 1.00 59.25 85 SER A CA 1
ATOM 661 C C . SER A 1 85 ? -19.059 2.633 -9.779 1.00 59.25 85 SER A C 1
ATOM 663 O O . SER A 1 85 ? -18.078 1.904 -9.652 1.00 59.25 85 SER A O 1
ATOM 665 N N . GLY A 1 86 ? -20.132 2.506 -8.988 1.00 71.00 86 GLY A N 1
ATOM 666 C CA . GLY A 1 86 ? -20.191 1.559 -7.867 1.00 71.00 86 GLY A CA 1
ATOM 667 C C . GLY A 1 86 ? -19.240 1.890 -6.704 1.00 71.00 86 GLY A C 1
ATOM 668 O O . GLY A 1 86 ? -19.111 1.085 -5.781 1.00 71.00 86 GLY A O 1
ATOM 669 N N . VAL A 1 87 ? -18.589 3.062 -6.728 1.00 79.31 87 VAL A N 1
ATOM 670 C CA . VAL A 1 87 ? -17.695 3.550 -5.671 1.00 79.31 87 VAL A CA 1
ATOM 671 C C . VAL A 1 87 ? -18.390 4.657 -4.885 1.00 79.31 87 VAL A C 1
ATOM 673 O O . VAL A 1 87 ? -18.801 5.677 -5.432 1.00 79.31 87 VAL A O 1
ATOM 676 N N . LEU A 1 88 ? -18.496 4.474 -3.574 1.00 83.19 88 LEU A N 1
ATOM 677 C CA . LEU A 1 88 ? -19.074 5.441 -2.652 1.00 83.19 88 LEU A CA 1
ATOM 678 C C . LEU A 1 88 ? -17.968 6.270 -2.002 1.00 83.19 88 LEU A C 1
ATOM 680 O O . LEU A 1 88 ? -17.081 5.737 -1.334 1.00 83.19 88 LEU A O 1
ATOM 684 N N . LYS A 1 89 ? -18.053 7.591 -2.157 1.00 86.94 89 LYS A N 1
ATOM 685 C CA . LYS A 1 89 ? -17.249 8.550 -1.397 1.00 86.94 89 LYS A CA 1
ATOM 686 C C . LYS A 1 89 ? -17.952 8.833 -0.074 1.00 86.94 89 LYS A C 1
ATOM 688 O O . LYS A 1 89 ? -19.089 9.296 -0.065 1.00 86.94 89 LYS A O 1
ATOM 693 N N . LEU A 1 90 ? -17.286 8.517 1.030 1.00 87.56 90 LEU A N 1
ATOM 694 C CA . LEU A 1 90 ? -17.867 8.542 2.368 1.00 87.56 90 LEU A CA 1
ATOM 695 C C . LEU A 1 90 ? -17.051 9.420 3.314 1.00 87.56 90 LEU A C 1
ATOM 697 O O . LEU A 1 90 ? -15.823 9.491 3.240 1.00 87.56 90 LEU A O 1
ATOM 701 N N . ASP A 1 91 ? -17.753 10.016 4.270 1.00 89.62 91 ASP A N 1
ATOM 702 C CA . ASP A 1 91 ? -17.142 10.564 5.476 1.00 89.62 91 ASP A CA 1
ATOM 703 C C . ASP A 1 91 ? -16.961 9.464 6.538 1.00 89.62 91 ASP A C 1
ATOM 705 O O . ASP A 1 91 ? -17.712 8.482 6.540 1.00 89.62 91 ASP A O 1
ATOM 709 N N . PRO A 1 92 ? -16.034 9.621 7.505 1.00 91.06 92 PRO A N 1
ATOM 710 C CA . PRO A 1 92 ? -15.810 8.623 8.556 1.00 91.06 92 PRO A CA 1
ATOM 711 C C . PRO A 1 92 ? -17.079 8.254 9.337 1.00 91.06 92 PRO A C 1
ATOM 713 O O . PRO A 1 92 ? -17.296 7.091 9.668 1.00 91.06 92 PRO A O 1
ATOM 716 N N . ILE A 1 93 ? -17.950 9.236 9.590 1.00 91.62 93 ILE A N 1
ATOM 717 C CA . ILE A 1 93 ? -19.229 9.032 10.285 1.00 91.62 93 ILE A CA 1
ATOM 718 C C . ILE A 1 93 ? -20.178 8.182 9.429 1.00 91.62 93 ILE A C 1
ATOM 720 O O . ILE A 1 93 ? -20.818 7.265 9.942 1.00 91.62 93 ILE A O 1
ATOM 724 N N . ALA A 1 94 ? -20.249 8.460 8.124 1.00 90.62 94 ALA A N 1
ATOM 725 C CA . ALA A 1 94 ? -21.086 7.709 7.195 1.00 90.62 94 ALA A CA 1
ATOM 726 C C . ALA A 1 94 ? -20.609 6.255 7.063 1.00 90.62 94 ALA A C 1
ATOM 728 O O . ALA A 1 94 ? -21.433 5.343 7.072 1.00 90.62 94 ALA A O 1
ATOM 729 N N . LEU A 1 95 ? -19.289 6.030 7.024 1.00 90.81 95 LEU A N 1
ATOM 730 C CA . LEU A 1 95 ? -18.704 4.688 7.017 1.00 90.81 95 LEU A CA 1
ATOM 731 C C . LEU A 1 95 ? -19.115 3.882 8.260 1.00 90.81 95 LEU A C 1
ATOM 733 O O . LEU A 1 95 ? -19.575 2.750 8.123 1.00 90.81 95 LEU A O 1
ATOM 737 N N . VAL A 1 96 ? -18.978 4.464 9.459 1.00 91.81 96 VAL A N 1
ATOM 738 C CA . VAL A 1 96 ? -19.372 3.802 10.717 1.00 91.81 96 VAL A CA 1
ATOM 739 C C . VAL A 1 96 ? -20.857 3.453 10.700 1.00 91.81 96 VAL A C 1
ATOM 741 O O . VAL A 1 96 ? -21.216 2.317 11.005 1.00 91.81 96 VAL A O 1
ATOM 744 N N . LYS A 1 97 ? -21.713 4.397 10.291 1.00 91.81 97 LYS A N 1
ATOM 745 C CA . LYS A 1 97 ? -23.162 4.189 10.218 1.00 91.81 97 LYS A CA 1
ATOM 746 C C . LYS A 1 97 ? -23.521 3.043 9.270 1.00 91.81 97 LYS A C 1
ATOM 748 O O . LYS A 1 97 ? -24.257 2.142 9.653 1.00 91.81 97 LYS A O 1
ATOM 753 N N . LEU A 1 98 ? -22.964 3.037 8.060 1.00 89.56 98 LEU A N 1
ATOM 754 C CA . LEU A 1 98 ? -23.233 1.985 7.079 1.00 89.56 98 LEU A CA 1
ATOM 755 C C . LEU A 1 98 ? -22.740 0.603 7.538 1.00 89.56 98 LEU A C 1
ATOM 757 O O . LEU A 1 98 ? -23.392 -0.402 7.248 1.00 89.56 98 LEU A O 1
ATOM 761 N N . PHE A 1 99 ? -21.618 0.548 8.263 1.00 88.88 99 PHE A N 1
ATOM 762 C CA . PHE A 1 99 ? -21.118 -0.694 8.850 1.00 88.88 99 PHE A CA 1
ATOM 763 C C . PHE A 1 99 ? -22.040 -1.204 9.971 1.00 88.88 99 PHE A C 1
ATOM 765 O O . PHE A 1 99 ? -22.417 -2.372 9.964 1.00 88.88 99 PHE A O 1
ATOM 772 N N . GLN A 1 100 ? -22.459 -0.331 10.895 1.00 88.38 100 GLN A N 1
ATOM 773 C CA . GLN A 1 100 ? -23.366 -0.680 12.001 1.00 88.38 100 GLN A CA 1
ATOM 774 C C . GLN A 1 100 ? -24.755 -1.114 11.514 1.00 88.38 100 GLN A C 1
ATOM 776 O O . GLN A 1 100 ? -25.348 -2.046 12.053 1.00 88.38 100 GLN A O 1
ATOM 781 N N . GLU A 1 101 ? -25.262 -0.479 10.457 1.00 89.31 101 GLU A N 1
ATOM 782 C CA . GLU A 1 101 ? -26.536 -0.830 9.823 1.00 89.31 101 GLU A CA 1
ATOM 783 C C . GLU A 1 101 ? -26.455 -2.109 8.964 1.00 89.31 101 GLU A C 1
ATOM 785 O O . GLU A 1 101 ? -27.433 -2.459 8.310 1.00 89.31 101 GLU A O 1
ATOM 790 N N . HIS A 1 102 ? -25.310 -2.810 8.939 1.00 80.31 102 HIS A N 1
ATOM 791 C CA . HIS A 1 102 ? -25.066 -4.014 8.128 1.00 80.31 102 HIS A CA 1
ATOM 792 C C . HIS A 1 102 ? -25.316 -3.814 6.620 1.00 80.31 102 HIS A C 1
ATOM 794 O O . HIS A 1 102 ? -25.526 -4.772 5.875 1.00 80.31 102 HIS A O 1
ATOM 800 N N . LYS A 1 103 ? -25.260 -2.562 6.148 1.00 77.12 103 LYS A N 1
ATOM 801 C CA . LYS A 1 103 ? -25.468 -2.194 4.738 1.00 77.12 103 LYS A CA 1
ATOM 802 C C . LYS A 1 103 ? -24.231 -2.422 3.874 1.00 77.12 103 LYS A C 1
ATOM 804 O O . LYS A 1 103 ? -24.312 -2.331 2.654 1.00 77.12 103 LYS A O 1
ATOM 809 N N . ILE A 1 104 ? -23.093 -2.721 4.496 1.00 77.44 104 ILE A N 1
ATOM 810 C CA . ILE A 1 104 ? -21.841 -3.056 3.823 1.00 77.44 104 ILE A CA 1
ATOM 811 C C . ILE A 1 104 ? -21.397 -4.429 4.311 1.00 77.44 104 ILE A C 1
ATOM 813 O O . ILE A 1 104 ? -21.292 -4.662 5.515 1.00 77.44 104 ILE A O 1
ATOM 817 N N . LYS A 1 105 ? -21.085 -5.324 3.374 1.00 70.12 105 LYS A N 1
ATOM 818 C CA . LYS A 1 105 ? -20.385 -6.574 3.666 1.00 70.12 105 LYS A CA 1
ATOM 819 C C . LYS A 1 105 ? -18.945 -6.429 3.212 1.00 70.12 105 LYS A C 1
ATOM 821 O O . LYS A 1 105 ? -18.680 -6.394 2.016 1.00 70.12 105 LYS A O 1
ATOM 826 N N . PHE A 1 106 ? -18.026 -6.340 4.166 1.00 73.62 106 PHE A N 1
ATOM 827 C CA . PHE A 1 106 ? -16.613 -6.489 3.852 1.00 73.62 106 PHE A CA 1
ATOM 828 C C . PHE A 1 106 ? -16.299 -7.967 3.597 1.00 73.62 106 PHE A C 1
ATOM 830 O O . PHE A 1 106 ? -16.866 -8.828 4.284 1.00 73.62 106 PHE A O 1
ATOM 837 N N . PRO A 1 107 ? -15.408 -8.278 2.640 1.00 67.44 107 PRO A N 1
ATOM 838 C CA . PRO A 1 107 ? -14.899 -9.630 2.463 1.00 67.44 107 PRO A CA 1
ATOM 839 C C . PRO A 1 107 ? -14.366 -10.178 3.790 1.00 67.44 107 PRO A C 1
ATOM 841 O O . PRO A 1 107 ? -13.795 -9.439 4.594 1.00 67.44 107 PRO A O 1
ATOM 844 N N . GLN A 1 108 ? -14.555 -11.475 4.036 1.00 70.44 108 GLN A N 1
ATOM 845 C CA . GLN A 1 108 ? -14.097 -12.094 5.285 1.00 70.44 108 GLN A CA 1
ATOM 846 C C . GLN A 1 108 ? -12.560 -12.121 5.389 1.00 70.44 108 GLN A C 1
ATOM 848 O O . GLN A 1 108 ? -12.045 -12.149 6.500 1.00 70.44 108 GLN A O 1
ATOM 853 N N . ASP A 1 109 ? -11.859 -11.992 4.254 1.00 80.12 109 ASP A N 1
ATOM 854 C CA . ASP A 1 109 ? -10.403 -12.095 4.131 1.00 80.12 109 ASP A CA 1
ATOM 855 C C . ASP A 1 109 ? -9.780 -10.850 3.480 1.00 80.12 109 ASP A C 1
ATOM 857 O O . ASP A 1 109 ? -9.259 -10.880 2.358 1.00 80.12 109 ASP A O 1
ATOM 861 N N . THR A 1 110 ? -9.787 -9.730 4.197 1.00 82.69 110 THR A N 1
ATOM 862 C CA . THR A 1 110 ? -9.154 -8.497 3.712 1.00 82.69 110 THR A CA 1
ATOM 863 C C . THR A 1 110 ? -7.639 -8.509 3.918 1.00 82.69 110 THR A C 1
ATOM 865 O O . THR A 1 110 ? -7.133 -8.808 4.997 1.00 82.69 110 THR A O 1
ATOM 868 N N . SER A 1 111 ? -6.912 -8.189 2.852 1.00 86.44 111 SER A N 1
ATOM 869 C CA . SER A 1 111 ? -5.488 -7.855 2.862 1.00 86.44 111 SER A CA 1
ATOM 870 C C . SER A 1 111 ? -5.306 -6.366 3.137 1.00 86.44 111 SER A C 1
ATOM 872 O O . SER A 1 111 ? -6.140 -5.561 2.716 1.00 86.44 111 SER A O 1
ATOM 874 N N . ILE A 1 112 ? -4.234 -6.002 3.844 1.00 88.81 112 ILE A N 1
ATOM 875 C CA . ILE A 1 112 ? -4.002 -4.635 4.317 1.00 88.81 112 ILE A CA 1
ATOM 876 C C . ILE A 1 112 ? -2.732 -4.080 3.680 1.00 88.81 112 ILE A C 1
ATOM 878 O O . ILE A 1 112 ? -1.684 -4.721 3.679 1.00 88.81 112 ILE A O 1
ATOM 882 N N . SER A 1 113 ? -2.811 -2.852 3.175 1.00 86.75 113 SER A N 1
ATOM 883 C CA . SER A 1 113 ? -1.640 -2.079 2.780 1.00 86.75 113 SER A CA 1
ATOM 884 C C . SER A 1 113 ? -1.685 -0.677 3.377 1.00 86.75 113 SER A C 1
ATOM 886 O O . SER A 1 113 ? -2.697 0.017 3.274 1.00 86.75 113 SER A O 1
ATOM 888 N N . ILE A 1 114 ? -0.580 -0.263 4.000 1.00 88.81 114 ILE A N 1
ATOM 889 C CA . ILE A 1 114 ? -0.422 1.056 4.626 1.00 88.81 114 ILE A CA 1
ATOM 890 C C . ILE A 1 114 ? 0.647 1.828 3.851 1.00 88.81 114 ILE A C 1
ATOM 892 O O . ILE A 1 114 ? 1.819 1.468 3.902 1.00 88.81 114 ILE A O 1
ATOM 896 N N . TRP A 1 115 ? 0.266 2.864 3.097 1.00 84.62 115 TRP A N 1
ATOM 897 C CA . TRP A 1 115 ? 1.177 3.594 2.193 1.00 84.62 115 TRP A CA 1
ATOM 898 C C . TRP A 1 115 ? 2.017 2.685 1.272 1.00 84.62 115 TRP A C 1
ATOM 900 O O . TRP A 1 115 ? 3.180 2.968 0.984 1.00 84.62 115 TRP A O 1
ATOM 910 N N . GLY A 1 116 ? 1.437 1.572 0.813 1.00 75.88 116 GLY A N 1
ATOM 911 C CA . GLY A 1 116 ? 2.131 0.582 -0.015 1.00 75.88 116 GLY A CA 1
ATOM 912 C C . GLY A 1 116 ? 2.957 -0.448 0.763 1.00 75.88 116 GLY A C 1
ATOM 913 O O . GLY A 1 116 ? 3.507 -1.359 0.151 1.00 75.88 116 GLY A O 1
ATOM 914 N N . ASP A 1 117 ? 3.032 -0.362 2.093 1.00 80.56 117 ASP A N 1
ATOM 915 C CA . ASP A 1 117 ? 3.605 -1.420 2.923 1.00 80.56 117 ASP A CA 1
ATOM 916 C C . ASP A 1 117 ? 2.606 -2.582 3.058 1.00 80.56 117 ASP A C 1
ATOM 918 O O . ASP A 1 117 ? 1.551 -2.435 3.673 1.00 80.56 117 ASP A O 1
ATOM 922 N N . TRP A 1 118 ? 2.944 -3.728 2.463 1.00 76.62 118 TRP A N 1
ATOM 923 C CA . TRP A 1 118 ? 2.260 -5.022 2.626 1.00 76.62 118 TRP A CA 1
ATOM 924 C C . TRP A 1 118 ? 3.136 -6.062 3.349 1.00 76.62 118 TRP A C 1
ATOM 926 O O . TRP A 1 118 ? 2.736 -7.214 3.460 1.00 76.62 118 TRP A O 1
ATOM 936 N N . GLN A 1 119 ? 4.367 -5.717 3.754 1.00 73.75 119 GLN A N 1
ATOM 937 C CA . GLN A 1 119 ? 5.296 -6.625 4.458 1.00 73.75 119 GLN A CA 1
ATOM 938 C C . GLN A 1 119 ? 5.507 -6.230 5.923 1.00 73.75 119 GLN A C 1
ATOM 940 O O . GLN A 1 119 ? 6.329 -6.836 6.619 1.00 73.75 119 GLN A O 1
ATOM 945 N N . GLY A 1 120 ? 4.808 -5.200 6.401 1.00 70.31 120 GLY A N 1
ATOM 946 C CA . GLY A 1 120 ? 4.714 -4.881 7.816 1.00 70.31 120 GLY A CA 1
ATOM 947 C C . GLY A 1 120 ? 4.251 -6.096 8.620 1.00 70.31 120 GLY A C 1
ATOM 948 O O . GLY A 1 120 ? 3.672 -7.046 8.093 1.00 70.31 120 GLY A O 1
ATOM 949 N N . ARG A 1 121 ? 4.549 -6.099 9.921 1.00 77.62 121 ARG A N 1
ATOM 950 C CA . ARG A 1 121 ? 4.241 -7.233 10.805 1.00 77.62 121 ARG A CA 1
ATOM 951 C C . ARG A 1 121 ? 2.750 -7.582 10.709 1.00 77.62 121 ARG A C 1
ATOM 953 O O . ARG A 1 121 ? 1.914 -6.767 11.081 1.00 77.62 121 ARG A O 1
ATOM 960 N N . LYS A 1 122 ? 2.460 -8.796 10.233 1.00 81.00 122 LYS A N 1
ATOM 961 C CA . LYS A 1 122 ? 1.118 -9.345 9.998 1.00 81.00 122 LYS A CA 1
ATOM 962 C C . LYS A 1 122 ? 0.257 -8.630 8.955 1.00 81.00 122 LYS A C 1
ATOM 964 O O . LYS A 1 122 ? -0.870 -9.047 8.786 1.00 81.00 122 LYS A O 1
ATOM 969 N N . LEU A 1 123 ? 0.737 -7.613 8.235 1.00 83.31 123 LEU A N 1
ATOM 970 C CA . LEU A 1 123 ? -0.078 -6.959 7.193 1.00 83.31 123 LEU A CA 1
ATOM 971 C C . LEU A 1 123 ? -0.352 -7.879 5.989 1.00 83.31 123 LEU A C 1
ATOM 973 O O . LEU A 1 123 ? -1.300 -7.659 5.237 1.00 83.31 123 LEU A O 1
ATOM 977 N N . ASP A 1 124 ? 0.490 -8.897 5.797 1.00 79.50 124 ASP A N 1
ATOM 978 C CA . ASP A 1 124 ? 0.359 -9.918 4.760 1.00 79.50 124 ASP A CA 1
ATOM 979 C C . ASP A 1 124 ? -0.614 -11.051 5.126 1.00 79.50 124 ASP A C 1
ATOM 981 O O . ASP A 1 124 ? -0.924 -11.887 4.269 1.00 79.50 124 ASP A O 1
ATOM 985 N N . GLU A 1 125 ? -1.095 -11.083 6.371 1.00 85.75 125 GLU A N 1
ATOM 986 C CA . GLU A 1 125 ? -2.131 -12.007 6.823 1.00 85.75 125 GLU A CA 1
ATOM 987 C C . GLU A 1 125 ? -3.520 -11.545 6.335 1.00 85.75 125 GLU A C 1
ATOM 989 O O . GLU A 1 125 ? -3.722 -10.421 5.869 1.00 85.75 125 GLU A O 1
ATOM 994 N N . ARG A 1 126 ? -4.499 -12.455 6.370 1.00 87.19 126 ARG A N 1
ATOM 995 C CA . ARG A 1 126 ? -5.893 -12.133 6.044 1.00 87.19 126 ARG A CA 1
ATOM 996 C C . ARG A 1 126 ? -6.615 -11.735 7.317 1.00 87.19 126 ARG A C 1
ATOM 998 O O . ARG A 1 126 ? -6.616 -12.489 8.287 1.00 87.19 126 ARG A O 1
ATOM 1005 N N . HIS A 1 127 ? -7.241 -10.566 7.292 1.00 89.12 127 HIS A N 1
ATOM 1006 C CA . HIS A 1 127 ? -7.946 -10.024 8.441 1.00 89.12 127 HIS A CA 1
ATOM 1007 C C . HIS A 1 127 ? -9.432 -9.871 8.150 1.00 89.12 127 HIS A C 1
ATOM 1009 O O . HIS A 1 127 ? -9.839 -9.491 7.050 1.00 89.12 127 HIS A O 1
ATOM 1015 N N . GLN A 1 128 ? -10.238 -10.083 9.186 1.00 90.88 128 GLN A N 1
ATOM 1016 C CA . GLN A 1 128 ? -11.670 -9.826 9.154 1.00 90.88 128 GLN A CA 1
ATOM 1017 C C . GLN A 1 128 ? -11.999 -8.635 10.049 1.00 90.88 128 GLN A C 1
ATOM 1019 O O . GLN A 1 128 ? -11.688 -8.656 11.243 1.00 90.88 128 GLN A O 1
ATOM 1024 N N . ILE A 1 129 ? -12.651 -7.614 9.490 1.00 90.94 129 ILE A N 1
ATOM 1025 C CA . ILE A 1 129 ? -13.112 -6.455 10.260 1.00 90.94 129 ILE A CA 1
ATOM 1026 C C . ILE A 1 129 ? -14.189 -6.916 11.250 1.00 90.94 129 ILE A C 1
ATOM 1028 O O . ILE A 1 129 ? -15.170 -7.555 10.873 1.00 90.94 129 ILE A O 1
ATOM 1032 N N . SER A 1 130 ? -13.979 -6.596 12.523 1.00 91.25 130 SER A N 1
ATOM 1033 C CA . SER A 1 130 ? -14.897 -6.869 13.629 1.00 91.25 130 SER A CA 1
ATOM 1034 C C . SER A 1 130 ? -15.738 -5.637 13.954 1.00 91.25 130 SER A C 1
ATOM 1036 O O . SER A 1 130 ? -16.960 -5.722 14.046 1.00 91.25 130 SER A O 1
ATOM 1038 N N . SER A 1 131 ? -15.099 -4.471 14.081 1.00 92.25 131 SER A N 1
ATOM 1039 C CA . SER A 1 131 ? -15.798 -3.216 14.347 1.00 92.25 131 SER A CA 1
ATOM 1040 C C . SER A 1 131 ? -15.085 -2.008 13.751 1.00 92.25 131 SER A C 1
ATOM 1042 O O . SER A 1 131 ? -13.874 -2.017 13.525 1.00 92.25 131 SER A O 1
ATOM 1044 N N . ILE A 1 132 ? -15.864 -0.956 13.496 1.00 94.12 132 ILE A N 1
ATOM 1045 C CA . ILE A 1 132 ? -15.379 0.351 13.061 1.00 94.12 132 ILE A CA 1
ATOM 1046 C C . ILE A 1 132 ? -15.974 1.396 14.004 1.00 94.12 132 ILE A C 1
ATOM 1048 O O . ILE A 1 132 ? -17.185 1.423 14.221 1.00 94.12 132 ILE A O 1
ATOM 1052 N N . ALA A 1 133 ? -15.128 2.257 14.559 1.00 95.19 133 ALA A N 1
ATOM 1053 C CA . ALA A 1 133 ? -15.526 3.354 15.431 1.00 95.19 133 ALA A CA 1
ATOM 1054 C C . ALA A 1 133 ? -14.845 4.650 14.991 1.00 95.19 133 ALA A C 1
ATOM 1056 O O . ALA A 1 133 ? -13.713 4.633 14.513 1.00 95.19 133 ALA A O 1
ATOM 1057 N N . TYR A 1 134 ? -15.515 5.785 15.170 1.00 95.81 134 TYR A N 1
ATOM 1058 C CA . TYR A 1 134 ? -14.949 7.090 14.847 1.00 95.81 134 TYR A CA 1
ATOM 1059 C C . TYR A 1 134 ? -15.090 8.044 16.027 1.00 95.81 134 TYR A C 1
ATOM 1061 O O . TYR A 1 134 ? -16.196 8.364 16.459 1.00 95.81 134 TYR A O 1
ATOM 1069 N N . ASP A 1 135 ? -13.955 8.522 16.526 1.00 94.19 135 ASP A N 1
ATOM 1070 C CA . ASP A 1 135 ? -13.891 9.580 17.522 1.00 94.19 135 ASP A CA 1
ATOM 1071 C C . ASP A 1 135 ? -13.791 10.935 16.812 1.00 94.19 135 ASP A C 1
ATOM 1073 O O . ASP A 1 135 ? -12.738 11.331 16.298 1.00 94.19 135 ASP A O 1
ATOM 1077 N N . LYS A 1 136 ? -14.913 11.662 16.801 1.00 91.50 136 LYS A N 1
ATOM 1078 C CA . LYS A 1 136 ? -15.024 12.983 16.174 1.00 91.50 136 LYS A CA 1
ATOM 1079 C C . LYS A 1 136 ? -14.155 14.038 16.865 1.00 91.50 136 LYS A C 1
ATOM 1081 O O . LYS A 1 136 ? -13.666 14.934 16.182 1.00 91.50 136 LYS A O 1
ATOM 1086 N N . LYS A 1 137 ? -13.939 13.939 18.183 1.00 91.75 137 LYS A N 1
ATOM 1087 C CA . LYS A 1 137 ? -13.163 14.925 18.954 1.00 91.75 137 LYS A CA 1
ATOM 1088 C C . LYS A 1 137 ? -11.690 14.869 18.565 1.00 91.75 137 LYS A C 1
ATOM 1090 O O . LYS A 1 137 ? -11.066 15.904 18.355 1.00 91.75 137 LYS A O 1
ATOM 1095 N N . ASN A 1 138 ? -11.160 13.658 18.415 1.00 91.31 138 ASN A N 1
ATOM 1096 C CA . ASN A 1 138 ? -9.764 13.437 18.039 1.00 91.31 138 ASN A CA 1
ATOM 1097 C C . ASN A 1 138 ? -9.551 13.254 16.525 1.00 91.31 138 ASN A C 1
ATOM 1099 O O . ASN A 1 138 ? -8.407 13.128 16.082 1.00 91.31 138 ASN A O 1
ATOM 1103 N N . ASN A 1 139 ? -10.633 13.259 15.735 1.00 93.44 139 ASN A N 1
ATOM 1104 C CA . ASN A 1 139 ? -10.639 12.941 14.306 1.00 93.44 139 ASN A CA 1
ATOM 1105 C C . ASN A 1 139 ? -9.877 11.629 14.035 1.00 93.44 139 ASN A C 1
ATOM 1107 O O . ASN A 1 139 ? -8.879 11.589 13.306 1.00 93.44 139 ASN A O 1
ATOM 1111 N N . LEU A 1 140 ? -10.308 10.576 14.731 1.00 95.50 140 LEU A N 1
ATOM 1112 C CA . LEU A 1 140 ? -9.637 9.283 14.792 1.00 95.50 140 LEU A CA 1
ATOM 1113 C C . LEU A 1 140 ? -10.606 8.178 14.373 1.00 95.50 140 LEU A C 1
ATOM 1115 O O . LEU A 1 140 ? -11.587 7.911 15.062 1.00 95.50 140 LEU A O 1
ATOM 1119 N N . LEU A 1 141 ? -10.315 7.526 13.251 1.00 96.19 141 LEU A N 1
ATOM 1120 C CA . LEU A 1 141 ? -11.033 6.340 12.795 1.00 96.19 141 LEU A CA 1
ATOM 1121 C C . LEU A 1 141 ? -10.305 5.095 13.300 1.00 96.19 141 LEU A C 1
ATOM 1123 O O . LEU A 1 141 ? -9.100 4.959 13.105 1.00 96.19 141 LEU A O 1
ATOM 1127 N N . ILE A 1 142 ? -11.029 4.204 13.963 1.00 96.19 142 ILE A N 1
ATOM 1128 C CA . ILE A 1 142 ? -10.507 2.984 14.570 1.00 96.19 142 ILE A CA 1
ATOM 1129 C C . ILE A 1 142 ? -11.179 1.797 13.891 1.00 96.19 142 ILE A C 1
ATOM 1131 O O . ILE A 1 142 ? -12.405 1.721 13.847 1.00 96.19 142 ILE A O 1
ATOM 1135 N N . ILE A 1 143 ? -10.375 0.871 13.378 1.00 94.50 143 ILE A N 1
ATOM 1136 C CA . ILE A 1 143 ? -10.832 -0.390 12.796 1.00 94.50 143 ILE A CA 1
ATOM 1137 C C . ILE A 1 143 ? -10.238 -1.519 13.633 1.00 94.50 143 ILE A C 1
ATOM 1139 O O . ILE A 1 143 ? -9.017 -1.635 13.744 1.00 94.50 143 ILE A O 1
ATOM 1143 N N . LEU A 1 144 ? -11.103 -2.330 14.235 1.00 93.88 144 LEU A N 1
ATOM 1144 C CA . LEU A 1 144 ? -10.726 -3.508 15.004 1.00 93.88 144 LEU A CA 1
ATOM 1145 C C . LEU A 1 144 ? -10.964 -4.757 14.163 1.00 93.88 144 LEU A C 1
ATOM 1147 O O . LEU A 1 144 ? -12.039 -4.924 13.584 1.00 93.88 144 LEU A O 1
ATOM 1151 N N . PHE A 1 145 ? -9.993 -5.659 14.154 1.00 92.31 145 PHE A N 1
ATOM 1152 C CA . PHE A 1 145 ? -10.065 -6.931 13.447 1.00 92.31 145 PHE A CA 1
ATOM 1153 C C . PHE A 1 145 ? -10.296 -8.096 14.421 1.00 92.31 145 PHE A C 1
ATOM 1155 O O . PHE A 1 145 ? -10.005 -8.005 15.617 1.00 92.31 145 PHE A O 1
ATOM 1162 N N . LYS A 1 146 ? -10.855 -9.207 13.926 1.00 90.56 146 LYS A N 1
ATOM 1163 C CA . LYS A 1 146 ? -11.179 -10.388 14.753 1.00 90.56 146 LYS A CA 1
ATOM 1164 C C . LYS A 1 146 ? -9.955 -11.057 15.381 1.00 90.56 146 LYS A C 1
ATOM 1166 O O . LYS A 1 146 ? -10.061 -11.657 16.445 1.00 90.56 146 LYS A O 1
ATOM 1171 N N . ASP A 1 147 ? -8.797 -10.925 14.754 1.00 88.56 147 ASP A N 1
ATOM 1172 C CA . ASP A 1 147 ? -7.502 -11.404 15.242 1.00 88.56 147 ASP A CA 1
ATOM 1173 C C . ASP A 1 147 ? -6.879 -10.492 16.319 1.00 88.56 147 ASP A C 1
ATOM 1175 O O . ASP A 1 147 ? -5.726 -10.688 16.705 1.00 88.56 147 ASP A O 1
ATOM 1179 N N . LYS A 1 148 ? -7.650 -9.523 16.836 1.00 88.94 148 LYS A N 1
ATOM 1180 C CA . LYS A 1 148 ? -7.243 -8.527 17.841 1.00 88.94 148 LYS A CA 1
ATOM 1181 C C . LYS A 1 148 ? -6.180 -7.545 17.346 1.00 88.94 148 LYS A C 1
ATOM 1183 O O . LYS A 1 148 ? -5.562 -6.863 18.166 1.00 88.94 148 LYS A O 1
ATOM 1188 N N . CYS A 1 149 ? -5.968 -7.453 16.036 1.00 91.56 149 CYS A N 1
ATOM 1189 C CA . CYS A 1 149 ? -5.216 -6.349 15.465 1.00 91.56 149 CYS A CA 1
ATOM 1190 C C . CYS A 1 149 ? -6.104 -5.103 15.361 1.00 91.56 149 CYS A C 1
ATOM 1192 O O . CYS A 1 149 ? -7.331 -5.193 15.253 1.00 91.56 149 CYS A O 1
ATOM 1194 N N . LEU A 1 150 ? -5.489 -3.925 15.416 1.00 93.88 150 LEU A N 1
ATOM 1195 C CA . LEU A 1 150 ? -6.207 -2.658 15.453 1.00 93.88 150 LEU A CA 1
ATOM 1196 C C . LEU A 1 150 ? -5.489 -1.609 14.603 1.00 93.88 150 LEU A C 1
ATOM 1198 O O . LEU A 1 150 ? -4.288 -1.392 14.742 1.00 93.88 150 LEU A O 1
ATOM 1202 N N . ILE A 1 151 ? -6.245 -0.925 13.743 1.00 94.81 151 ILE A N 1
ATOM 1203 C CA . ILE A 1 151 ? -5.778 0.237 12.980 1.00 94.81 151 ILE A CA 1
ATOM 1204 C C . ILE A 1 151 ? -6.396 1.504 13.555 1.00 94.81 151 ILE A C 1
ATOM 1206 O O . ILE A 1 151 ? -7.618 1.620 13.630 1.00 94.81 151 ILE A O 1
ATOM 1210 N N . LYS A 1 152 ? -5.557 2.484 13.895 1.00 96.19 152 LYS A N 1
ATOM 1211 C CA . LYS A 1 152 ? -5.973 3.856 14.212 1.00 96.19 152 LYS A CA 1
ATOM 1212 C C . LYS A 1 152 ? -5.525 4.779 13.086 1.00 96.19 152 LYS A C 1
ATOM 1214 O O . LYS A 1 152 ? -4.327 4.955 12.882 1.00 96.19 152 LYS A O 1
ATOM 1219 N N . ILE A 1 153 ? -6.465 5.390 12.376 1.00 95.69 153 ILE A N 1
ATOM 1220 C CA . ILE A 1 153 ? -6.202 6.374 11.322 1.00 95.69 153 ILE A CA 1
ATOM 1221 C C . ILE A 1 153 ? -6.533 7.768 11.848 1.00 95.69 153 ILE A C 1
ATOM 1223 O O . ILE A 1 153 ? -7.686 8.074 12.155 1.00 95.69 153 ILE A O 1
ATOM 1227 N N . ARG A 1 154 ? -5.524 8.634 11.937 1.00 95.00 154 ARG A N 1
ATOM 1228 C CA . ARG A 1 154 ? -5.662 10.013 12.414 1.00 95.00 154 ARG A CA 1
ATOM 1229 C C . ARG A 1 154 ? -5.840 10.974 11.244 1.00 95.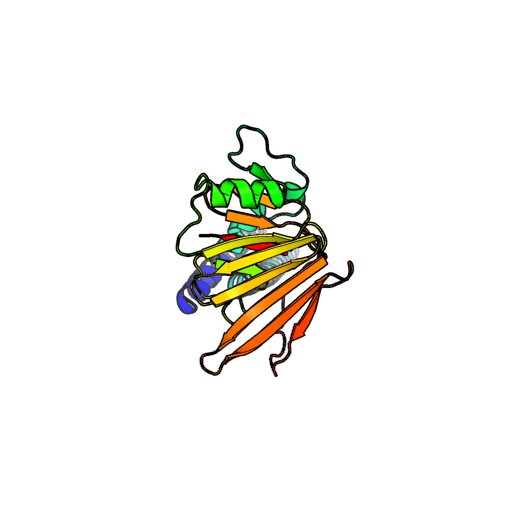00 154 ARG A C 1
ATOM 1231 O O . ARG A 1 154 ? -5.021 11.000 10.322 1.00 95.00 154 ARG A O 1
ATOM 1238 N N . LYS A 1 155 ? -6.864 11.827 11.337 1.00 92.81 155 LYS A N 1
ATOM 1239 C CA . LYS A 1 155 ? -7.288 12.767 10.287 1.00 92.81 155 LYS A CA 1
ATOM 1240 C C . LYS A 1 155 ? -7.463 12.075 8.921 1.00 92.81 155 LYS A C 1
ATOM 1242 O O . LYS A 1 155 ? -6.816 12.495 7.957 1.00 92.81 155 LYS A O 1
ATOM 1247 N N . PRO A 1 156 ? -8.271 10.999 8.828 1.00 91.25 156 PRO A N 1
ATOM 1248 C CA . PRO A 1 156 ? -8.583 10.392 7.542 1.00 91.25 156 PRO A CA 1
ATOM 1249 C C . PRO A 1 156 ? -9.232 11.434 6.629 1.00 91.25 156 PRO A C 1
ATOM 1251 O O . PRO A 1 156 ? -10.114 12.186 7.036 1.00 91.25 156 PRO A O 1
ATOM 1254 N N . THR A 1 157 ? -8.768 11.484 5.392 1.00 83.94 157 THR A N 1
ATOM 1255 C CA . THR A 1 157 ? -9.268 12.365 4.343 1.00 83.94 157 THR A CA 1
ATOM 1256 C C . THR A 1 157 ? -9.565 11.511 3.127 1.00 83.94 157 THR A C 1
ATOM 1258 O O . THR A 1 157 ? -8.701 10.755 2.683 1.00 83.94 157 THR A O 1
ATOM 1261 N N . LEU A 1 158 ? -10.787 11.659 2.608 1.00 84.62 158 LEU A N 1
ATOM 1262 C CA . LEU A 1 158 ? -11.311 10.940 1.450 1.00 84.62 158 LEU A CA 1
ATOM 1263 C C . LEU A 1 158 ? -11.329 9.412 1.649 1.00 84.62 158 LEU A C 1
ATOM 1265 O O . LEU A 1 158 ? -10.333 8.718 1.436 1.00 84.62 158 LEU A O 1
ATOM 1269 N N . ILE A 1 159 ? -12.490 8.895 2.057 1.00 88.88 159 ILE A N 1
ATOM 1270 C CA . ILE A 1 159 ? -12.740 7.457 2.172 1.00 88.88 159 ILE A CA 1
ATOM 1271 C C . ILE A 1 159 ? -13.546 7.019 0.951 1.00 88.88 159 ILE A C 1
ATOM 1273 O O . ILE A 1 159 ? -14.616 7.560 0.678 1.00 88.88 159 ILE A O 1
ATOM 1277 N N . LEU A 1 160 ? -13.025 6.039 0.226 1.00 87.50 160 LEU A N 1
ATOM 1278 C CA . LEU A 1 160 ? -13.664 5.418 -0.923 1.00 87.50 160 LEU A CA 1
ATOM 1279 C C . LEU A 1 160 ? -14.005 3.976 -0.571 1.00 87.50 160 LEU A C 1
ATOM 1281 O O . LEU A 1 160 ? -13.143 3.210 -0.135 1.00 87.50 160 LEU A O 1
ATOM 1285 N N . LEU A 1 161 ? -15.259 3.608 -0.773 1.00 85.12 161 LEU A N 1
ATOM 1286 C CA . LEU A 1 161 ? -15.764 2.268 -0.536 1.00 85.12 161 LEU A CA 1
ATOM 1287 C C . LEU A 1 161 ? -16.305 1.687 -1.839 1.00 85.12 161 LEU A C 1
ATOM 1289 O O . LEU A 1 161 ? -17.118 2.318 -2.505 1.00 85.12 161 LEU A O 1
ATOM 1293 N N . ALA A 1 162 ? -15.903 0.465 -2.157 1.00 83.56 162 ALA A N 1
ATOM 1294 C CA . ALA A 1 162 ? -16.478 -0.341 -3.224 1.00 83.56 162 ALA A CA 1
ATOM 1295 C C . ALA A 1 162 ? -16.830 -1.735 -2.688 1.00 83.56 162 ALA A C 1
ATOM 1297 O O . ALA A 1 162 ? -16.535 -2.067 -1.540 1.00 83.56 162 ALA A O 1
ATOM 1298 N N . SER A 1 163 ? -17.431 -2.576 -3.530 1.00 77.12 163 SER A N 1
ATOM 1299 C CA . SER A 1 163 ? -17.777 -3.957 -3.167 1.00 77.12 163 SER A CA 1
ATOM 1300 C C . SER A 1 163 ? -16.565 -4.813 -2.768 1.00 77.12 163 SER A C 1
ATOM 1302 O O . SER A 1 163 ? -16.712 -5.715 -1.950 1.00 77.12 163 SER A O 1
ATOM 1304 N N . SER A 1 164 ? -15.379 -4.527 -3.315 1.00 75.06 164 SER A N 1
ATOM 1305 C CA . SER A 1 164 ? -14.153 -5.315 -3.105 1.00 75.06 164 SER A CA 1
ATOM 1306 C C . SER A 1 164 ? -13.058 -4.602 -2.306 1.00 75.06 164 SER A C 1
ATOM 1308 O O . SER A 1 164 ? -12.038 -5.213 -1.981 1.00 75.06 164 SER A O 1
ATOM 1310 N N . TYR A 1 165 ? -13.222 -3.313 -1.982 1.00 84.38 165 TYR A N 1
ATOM 1311 C CA . TYR A 1 165 ? -12.191 -2.576 -1.252 1.00 84.38 165 TYR A CA 1
ATOM 1312 C C . TYR A 1 165 ? -12.716 -1.425 -0.393 1.00 84.38 165 TYR A C 1
ATOM 1314 O O . TYR A 1 165 ? -13.714 -0.774 -0.705 1.00 84.38 165 TYR A O 1
ATOM 1322 N N . LEU A 1 166 ? -11.955 -1.123 0.661 1.00 87.62 166 LEU A N 1
ATOM 1323 C CA . LEU A 1 166 ? -12.009 0.136 1.400 1.00 87.62 166 LEU A CA 1
ATOM 1324 C C . LEU A 1 166 ? -10.676 0.851 1.241 1.00 87.62 166 LEU A C 1
ATOM 1326 O O . LEU A 1 166 ? -9.617 0.298 1.531 1.00 87.62 166 LEU A O 1
ATOM 1330 N N . LYS A 1 167 ? -10.731 2.106 0.821 1.00 88.06 167 LYS A N 1
ATOM 1331 C CA . LYS A 1 167 ? -9.554 2.913 0.543 1.00 88.06 167 LYS A CA 1
ATOM 1332 C C . LYS A 1 167 ? -9.647 4.237 1.282 1.00 88.06 167 LYS A C 1
ATOM 1334 O O . LYS A 1 167 ? -10.645 4.940 1.185 1.00 88.06 167 LYS A O 1
ATOM 1339 N N . ILE A 1 168 ? -8.596 4.579 2.016 1.00 88.81 168 ILE A N 1
ATOM 1340 C CA . ILE A 1 168 ? -8.419 5.893 2.635 1.00 88.81 168 ILE A CA 1
ATOM 1341 C C . ILE A 1 168 ? -7.251 6.548 1.921 1.00 88.81 168 ILE A C 1
ATOM 1343 O O . ILE A 1 168 ? -6.118 6.075 2.012 1.00 88.81 168 ILE A O 1
ATOM 1347 N N . VAL A 1 169 ? -7.530 7.623 1.191 1.00 82.81 169 VAL A N 1
ATOM 1348 C CA . VAL A 1 169 ? -6.542 8.225 0.294 1.00 82.81 169 VAL A CA 1
ATOM 1349 C C . VAL A 1 169 ? -5.485 8.984 1.087 1.00 82.81 169 VAL A C 1
ATOM 1351 O O . VAL A 1 169 ? -4.292 8.754 0.900 1.00 82.81 169 VAL A O 1
ATOM 1354 N N . LYS A 1 170 ? -5.903 9.851 2.015 1.00 84.06 170 LYS A N 1
ATOM 1355 C CA . LYS A 1 170 ? -5.000 10.689 2.812 1.00 84.06 170 LYS A CA 1
ATOM 1356 C C . LYS A 1 170 ? -5.240 10.464 4.306 1.00 84.06 170 LYS A C 1
ATOM 1358 O O . LYS A 1 170 ? -6.363 10.294 4.768 1.00 84.06 170 LYS A O 1
ATOM 1363 N N . ALA A 1 171 ? -4.163 10.460 5.080 1.00 90.56 171 ALA A N 1
ATOM 1364 C CA . ALA A 1 171 ? -4.200 10.467 6.538 1.00 90.56 171 ALA A CA 1
ATOM 1365 C C . ALA A 1 171 ? -2.942 11.159 7.067 1.00 90.56 171 ALA A C 1
ATOM 1367 O O . ALA A 1 171 ? -1.908 11.186 6.392 1.00 90.56 171 ALA A O 1
ATOM 1368 N N . LYS A 1 172 ? -3.014 11.712 8.281 1.00 91.50 172 LYS A N 1
ATOM 1369 C CA . LYS A 1 172 ? -1.826 12.269 8.941 1.00 91.50 172 LYS A CA 1
ATOM 1370 C C . LYS A 1 172 ? -0.940 11.155 9.489 1.00 91.50 172 LYS A C 1
ATOM 1372 O O . LYS A 1 172 ? 0.279 11.220 9.379 1.00 91.50 172 LYS A O 1
ATOM 1377 N N . GLU A 1 173 ? -1.558 10.155 10.099 1.00 93.25 173 GLU A N 1
ATOM 1378 C CA . GLU A 1 173 ? -0.865 9.059 10.764 1.00 93.25 173 GLU A CA 1
ATOM 1379 C C . GLU A 1 173 ? -1.743 7.812 10.744 1.00 93.25 173 GLU A C 1
ATOM 1381 O O . GLU A 1 173 ? -2.961 7.914 10.919 1.00 93.25 173 GLU A O 1
ATOM 1386 N N . ILE A 1 174 ? -1.120 6.654 10.547 1.00 93.25 174 ILE A N 1
ATOM 1387 C CA . ILE A 1 174 ? -1.746 5.352 10.756 1.00 93.25 174 ILE A CA 1
ATOM 1388 C C . ILE A 1 174 ? -0.927 4.601 11.791 1.00 93.25 174 ILE A C 1
ATOM 1390 O O . ILE A 1 174 ? 0.286 4.463 11.657 1.00 93.25 174 ILE A O 1
ATOM 1394 N N . VAL A 1 175 ? -1.603 4.114 12.823 1.00 94.25 175 VAL A N 1
ATOM 1395 C CA . VAL A 1 175 ? -1.010 3.276 13.858 1.00 94.25 175 VAL A CA 1
ATOM 1396 C C . VAL A 1 175 ? -1.598 1.881 13.733 1.00 94.25 175 VAL A C 1
ATOM 1398 O O . VAL A 1 175 ? -2.812 1.711 13.822 1.00 94.25 175 VAL A O 1
ATOM 1401 N N . TRP A 1 176 ? -0.729 0.901 13.523 1.00 93.75 176 TRP A N 1
ATOM 1402 C CA . TRP A 1 176 ? -1.055 -0.516 13.519 1.00 93.75 176 TRP A CA 1
ATOM 1403 C C . TRP A 1 176 ? -0.642 -1.136 14.849 1.00 93.75 176 TRP A C 1
ATOM 1405 O O . TRP A 1 176 ? 0.521 -1.059 15.249 1.00 93.75 176 TRP A O 1
ATOM 1415 N N . GLU A 1 177 ? -1.604 -1.723 15.548 1.00 92.94 177 GLU A N 1
ATOM 1416 C CA . GLU A 1 177 ? -1.419 -2.375 16.838 1.00 92.94 177 GLU A CA 1
ATOM 1417 C C . GLU A 1 177 ? -1.697 -3.869 16.707 1.00 92.94 177 GLU A C 1
ATOM 1419 O O . GLU A 1 177 ? -2.734 -4.282 16.191 1.00 92.94 177 GLU A O 1
ATOM 1424 N N . ILE A 1 178 ? -0.767 -4.681 17.205 1.00 89.88 178 ILE A N 1
ATOM 1425 C CA . ILE A 1 178 ? -0.869 -6.138 17.226 1.00 89.88 178 ILE A CA 1
ATOM 1426 C C . ILE A 1 178 ? -0.807 -6.590 18.678 1.00 89.88 178 ILE A C 1
ATOM 1428 O O . ILE A 1 178 ? 0.177 -6.334 19.377 1.00 89.88 178 ILE A O 1
ATOM 1432 N N . SER A 1 179 ? -1.836 -7.305 19.122 1.00 83.00 179 SER A N 1
ATOM 1433 C CA . SER A 1 179 ? -1.816 -7.980 20.417 1.00 83.00 179 SER A CA 1
ATOM 1434 C C . SER A 1 179 ? -1.082 -9.318 20.296 1.00 83.00 179 SER A C 1
ATOM 1436 O O . SER A 1 179 ? -1.448 -10.167 19.479 1.00 83.00 179 SER A O 1
ATOM 1438 N N . ASN A 1 180 ? -0.023 -9.516 21.084 1.00 73.94 180 ASN A N 1
ATOM 1439 C CA . ASN A 1 180 ? 0.657 -10.807 21.176 1.00 73.94 180 ASN A CA 1
ATOM 1440 C C . ASN A 1 180 ? 0.063 -11.658 22.317 1.00 73.94 180 ASN A C 1
ATOM 1442 O O . ASN A 1 180 ? -0.527 -11.130 23.259 1.00 73.94 180 ASN A O 1
ATOM 1446 N N . LYS A 1 181 ? 0.268 -12.983 22.276 1.00 63.97 181 LYS A N 1
ATOM 1447 C CA . LYS A 1 181 ? -0.204 -13.944 23.298 1.00 63.97 181 LYS A CA 1
ATOM 1448 C C . LYS A 1 181 ? 0.254 -13.592 24.723 1.00 63.97 181 LYS A C 1
ATOM 1450 O O . LYS A 1 181 ? -0.384 -14.003 25.679 1.00 63.97 181 LYS A O 1
ATOM 1455 N N . SER A 1 182 ? 1.330 -12.813 24.850 1.00 62.44 182 SER A N 1
ATOM 1456 C CA . SER A 1 182 ? 1.915 -12.355 26.115 1.00 62.44 182 SER A CA 1
ATOM 1457 C C . SER A 1 182 ? 1.350 -11.015 26.624 1.00 62.44 182 SER A C 1
ATOM 1459 O O . SER A 1 182 ? 1.982 -10.369 27.460 1.00 62.44 182 SER A O 1
ATOM 1461 N N . SER A 1 183 ? 0.200 -10.550 26.117 1.00 63.91 183 SER A N 1
ATOM 1462 C CA . SER A 1 183 ? -0.451 -9.271 26.487 1.00 63.91 183 SER A CA 1
ATOM 1463 C C . SER A 1 183 ? 0.348 -7.986 26.201 1.00 63.91 183 SER A C 1
ATOM 1465 O O . SER A 1 183 ? -0.141 -6.888 26.455 1.00 63.91 183 SER A O 1
ATOM 1467 N N . SER A 1 184 ? 1.536 -8.083 25.601 1.00 76.62 184 SER A N 1
ATOM 1468 C CA . SER A 1 184 ? 2.273 -6.928 25.094 1.00 76.62 184 SER A CA 1
ATOM 1469 C C . SER A 1 184 ? 1.671 -6.442 23.771 1.00 76.62 184 SER A C 1
ATOM 1471 O O . SER A 1 184 ? 1.428 -7.223 22.846 1.00 76.62 184 SER A O 1
ATOM 1473 N N . ILE A 1 185 ? 1.410 -5.134 23.693 1.00 83.94 185 ILE A N 1
ATOM 1474 C CA . ILE A 1 185 ? 0.910 -4.475 22.484 1.00 83.94 185 ILE A CA 1
ATOM 1475 C C . ILE A 1 185 ? 2.116 -4.030 21.664 1.00 83.94 185 ILE A C 1
ATOM 1477 O O . ILE A 1 185 ? 2.924 -3.214 22.111 1.00 83.94 185 ILE A O 1
ATOM 1481 N N . HIS A 1 186 ? 2.244 -4.570 20.457 1.00 88.75 186 HIS A N 1
ATOM 1482 C CA . HIS A 1 186 ? 3.230 -4.105 19.493 1.00 88.75 186 HIS A CA 1
ATOM 1483 C C . HIS A 1 186 ? 2.601 -3.031 18.621 1.00 88.75 186 HIS A C 1
ATOM 1485 O O . HIS A 1 186 ? 1.564 -3.256 18.006 1.00 88.75 186 HIS A O 1
ATOM 1491 N N . THR A 1 187 ? 3.239 -1.871 18.572 1.00 89.12 187 THR A N 1
ATOM 1492 C CA . THR A 1 187 ? 2.735 -0.687 17.889 1.00 89.12 187 THR A CA 1
ATOM 1493 C C . THR A 1 187 ? 3.688 -0.314 16.764 1.00 89.12 187 THR A C 1
ATOM 1495 O O . THR A 1 187 ? 4.909 -0.258 16.951 1.00 89.12 187 THR A O 1
ATOM 1498 N N . TYR A 1 188 ? 3.118 -0.043 15.597 1.00 90.19 188 TYR A N 1
ATOM 1499 C CA . TYR A 1 188 ? 3.809 0.381 14.388 1.00 90.19 188 TYR A CA 1
ATOM 1500 C C . TYR A 1 188 ? 3.120 1.649 13.882 1.00 90.19 188 TYR A C 1
ATOM 1502 O O . TYR A 1 188 ? 2.002 1.599 13.378 1.00 90.19 188 TYR A O 1
ATOM 1510 N N . SER A 1 189 ? 3.758 2.802 14.074 1.00 90.75 189 SER A N 1
ATOM 1511 C CA . SER A 1 189 ? 3.257 4.094 13.603 1.00 90.75 189 SER A CA 1
ATOM 1512 C C . SER A 1 189 ? 3.880 4.441 12.257 1.00 90.75 189 SER A C 1
ATOM 1514 O O . SER A 1 189 ? 5.091 4.319 12.062 1.00 90.75 189 SER A O 1
ATOM 1516 N N . TYR A 1 190 ? 3.034 4.904 11.348 1.00 90.06 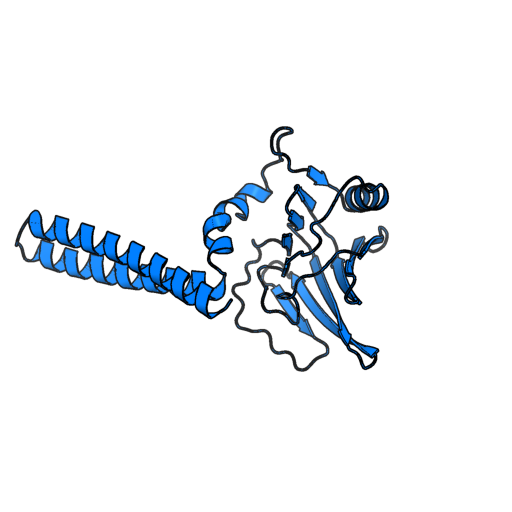190 TYR A N 1
ATOM 1517 C CA . TYR A 1 190 ? 3.362 5.415 10.030 1.00 90.06 190 TYR A CA 1
ATOM 1518 C C . TYR A 1 190 ? 2.880 6.868 9.977 1.00 90.06 190 TYR A C 1
ATOM 1520 O O . TYR A 1 190 ? 1.681 7.146 9.918 1.00 90.06 190 TYR A O 1
ATOM 1528 N N . LEU A 1 191 ? 3.815 7.812 10.034 1.00 90.56 191 LEU A N 1
ATOM 1529 C CA . LEU A 1 191 ? 3.542 9.244 10.095 1.00 90.56 191 LEU A CA 1
ATOM 1530 C C . LEU A 1 191 ? 3.854 9.907 8.754 1.00 90.56 191 LEU A C 1
ATOM 1532 O O . LEU A 1 191 ? 5.004 9.907 8.306 1.00 90.56 191 LEU A O 1
ATOM 1536 N N . ASN A 1 192 ? 2.855 10.552 8.156 1.00 86.69 192 ASN A N 1
ATOM 1537 C CA . ASN A 1 192 ? 3.040 11.355 6.958 1.00 86.69 192 ASN A CA 1
ATOM 1538 C C . ASN A 1 192 ? 3.503 12.771 7.328 1.00 86.69 192 ASN A C 1
ATOM 1540 O O . ASN A 1 192 ? 2.760 13.545 7.933 1.00 86.69 192 ASN A O 1
ATOM 1544 N N . THR A 1 193 ? 4.733 13.135 6.950 1.00 83.88 193 THR A N 1
ATOM 1545 C CA . THR A 1 193 ? 5.275 14.485 7.187 1.00 83.88 193 THR A CA 1
ATOM 1546 C C . THR A 1 193 ? 5.089 15.429 5.995 1.00 83.88 193 THR A C 1
ATOM 1548 O O . THR A 1 193 ? 5.721 16.482 5.958 1.00 83.88 193 THR A O 1
ATOM 1551 N N . GLY A 1 194 ? 4.341 15.023 4.964 1.00 78.31 194 GLY A N 1
ATOM 1552 C CA . GLY A 1 194 ? 4.164 15.751 3.701 1.00 78.31 194 GLY A CA 1
ATOM 1553 C C . GLY A 1 194 ? 5.350 15.668 2.731 1.00 78.31 194 GLY A C 1
ATOM 1554 O O . GLY A 1 194 ? 5.185 15.953 1.554 1.00 78.31 194 GLY A O 1
ATOM 1555 N N . LYS A 1 195 ? 6.533 15.247 3.205 1.00 75.25 195 LYS A N 1
ATOM 1556 C CA . LYS A 1 195 ? 7.751 15.017 2.393 1.00 75.25 195 LYS A CA 1
ATOM 1557 C C . LYS A 1 195 ? 8.199 13.557 2.352 1.00 75.25 195 LYS A C 1
ATOM 1559 O O . LYS A 1 195 ? 8.943 13.167 1.464 1.00 75.25 195 LYS A O 1
ATOM 1564 N N . LYS A 1 196 ? 7.815 12.768 3.353 1.00 79.62 196 LYS A N 1
ATOM 1565 C CA . LYS A 1 196 ? 8.112 11.338 3.460 1.00 79.62 196 LYS A CA 1
ATOM 1566 C C . LYS A 1 196 ? 7.193 10.699 4.491 1.00 79.62 196 LYS A C 1
ATOM 1568 O O . LYS A 1 196 ? 6.637 11.395 5.343 1.00 79.62 196 LYS A O 1
ATOM 1573 N N . ILE A 1 197 ? 7.103 9.376 4.447 1.00 82.38 197 ILE A N 1
ATOM 1574 C CA . ILE A 1 197 ? 6.491 8.586 5.512 1.00 82.38 197 ILE A CA 1
ATOM 1575 C C . ILE A 1 197 ? 7.595 8.176 6.490 1.00 82.38 197 ILE A C 1
ATOM 1577 O O . ILE A 1 197 ? 8.614 7.610 6.095 1.00 82.38 197 ILE A O 1
ATOM 1581 N N . LYS A 1 198 ? 7.432 8.527 7.767 1.00 85.56 198 LYS A N 1
ATOM 1582 C CA . LYS A 1 198 ? 8.318 8.101 8.855 1.00 85.56 198 LYS A CA 1
ATOM 1583 C C . LYS A 1 198 ? 7.668 6.937 9.586 1.00 85.56 198 LYS A C 1
ATOM 1585 O O . LYS A 1 198 ? 6.516 7.045 9.985 1.00 85.56 198 LYS A O 1
ATOM 1590 N N . THR A 1 199 ? 8.420 5.869 9.810 1.00 86.81 199 THR A N 1
ATOM 1591 C CA . THR A 1 199 ? 7.946 4.708 10.565 1.00 86.81 199 THR A CA 1
ATOM 1592 C C . THR A 1 199 ? 8.591 4.660 11.944 1.00 86.81 199 THR A C 1
ATOM 1594 O O . THR A 1 199 ? 9.805 4.841 12.058 1.00 86.81 199 THR A O 1
ATOM 1597 N N . GLN A 1 200 ? 7.804 4.396 12.980 1.00 86.19 200 GLN A N 1
ATOM 1598 C CA . GLN A 1 200 ? 8.263 4.203 14.356 1.00 86.19 200 GLN A CA 1
ATOM 1599 C C . GLN A 1 200 ? 7.628 2.938 14.933 1.00 86.19 200 GLN A C 1
ATOM 160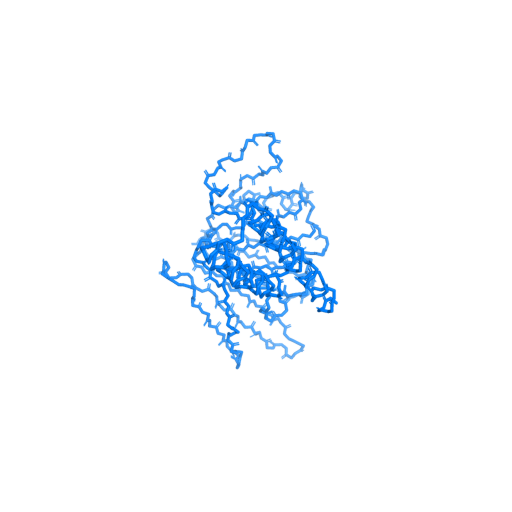1 O O . GLN A 1 200 ? 6.492 2.607 14.605 1.00 86.19 200 GLN A O 1
ATOM 1606 N N . SER A 1 201 ? 8.345 2.223 15.794 1.00 86.62 201 SER A N 1
ATOM 1607 C CA . SER A 1 201 ? 7.799 1.067 16.502 1.00 86.62 201 SER A CA 1
ATOM 1608 C C . SER A 1 201 ? 8.338 1.007 17.923 1.00 86.62 201 SER A C 1
ATOM 1610 O O . SER A 1 201 ? 9.454 1.446 18.183 1.00 86.62 201 SER A O 1
ATOM 1612 N N . ASN A 1 202 ? 7.552 0.431 18.830 1.00 85.56 202 ASN A N 1
ATOM 1613 C CA . ASN A 1 202 ? 7.987 0.081 20.185 1.00 85.56 202 ASN A CA 1
ATOM 1614 C C . ASN A 1 202 ? 8.708 -1.283 20.250 1.00 85.56 202 ASN A C 1
ATOM 1616 O O . ASN A 1 202 ? 8.908 -1.831 21.330 1.00 85.56 202 ASN A O 1
ATOM 1620 N N . THR A 1 203 ? 9.067 -1.856 19.100 1.00 80.81 203 THR A N 1
ATOM 1621 C CA . THR A 1 203 ? 9.789 -3.129 18.984 1.00 80.81 203 THR A CA 1
ATOM 1622 C C . THR A 1 203 ? 11.112 -2.938 18.248 1.00 80.81 203 THR A C 1
ATOM 1624 O O . THR A 1 203 ? 11.307 -1.942 17.557 1.00 80.81 203 THR A O 1
ATOM 1627 N N . ASN A 1 204 ? 11.989 -3.948 18.284 1.00 76.75 204 ASN A N 1
ATOM 1628 C CA . ASN A 1 204 ? 13.226 -3.998 17.481 1.00 76.75 204 ASN A CA 1
ATOM 1629 C C . ASN A 1 204 ? 12.976 -4.157 15.967 1.00 76.75 204 ASN A C 1
ATOM 1631 O O . ASN A 1 204 ? 13.867 -4.559 15.213 1.00 76.75 204 ASN A O 1
ATOM 1635 N N . TRP A 1 205 ? 11.751 -3.911 15.506 1.00 73.88 205 TRP A N 1
ATOM 1636 C CA . TRP A 1 205 ? 11.406 -3.976 14.102 1.00 73.88 205 TRP A CA 1
ATOM 1637 C C . TRP A 1 205 ? 12.154 -2.891 13.331 1.00 73.88 205 TRP A C 1
ATOM 1639 O O . TRP A 1 205 ? 12.027 -1.698 13.603 1.00 73.88 205 TRP A O 1
ATOM 1649 N N . LYS A 1 206 ? 12.935 -3.331 12.345 1.00 69.00 206 LYS A N 1
ATOM 1650 C CA . LYS A 1 206 ? 13.576 -2.441 11.386 1.00 69.00 206 LYS A CA 1
ATOM 1651 C C . LYS A 1 206 ? 12.675 -2.333 10.158 1.00 69.00 206 LYS A C 1
ATOM 1653 O O . LYS A 1 206 ? 12.297 -3.376 9.617 1.00 69.00 206 LYS A O 1
ATOM 1658 N N . PRO A 1 207 ? 12.348 -1.116 9.701 1.00 66.06 207 PRO A N 1
ATOM 1659 C CA . PRO A 1 207 ? 11.615 -0.948 8.460 1.00 66.06 207 PRO A CA 1
ATOM 1660 C C . PRO A 1 207 ? 12.413 -1.592 7.321 1.00 66.06 207 PRO A C 1
ATOM 1662 O O . PRO A 1 207 ? 13.613 -1.349 7.168 1.00 66.06 207 PRO A O 1
ATOM 1665 N N . HIS A 1 208 ? 11.763 -2.452 6.540 1.00 69.25 208 HIS A N 1
ATOM 1666 C CA . HIS A 1 208 ? 12.357 -2.980 5.315 1.00 69.25 208 HIS A CA 1
ATOM 1667 C C . HIS A 1 208 ? 12.502 -1.840 4.294 1.00 69.25 208 HIS A C 1
ATOM 1669 O O . HIS A 1 208 ? 11.956 -0.753 4.477 1.00 69.25 208 HIS A O 1
ATOM 1675 N N . LYS A 1 209 ? 13.275 -2.043 3.221 1.00 63.62 209 LYS A N 1
ATOM 1676 C CA . LYS A 1 209 ? 13.447 -1.020 2.178 1.00 63.62 209 LYS A CA 1
ATOM 1677 C C . LYS A 1 209 ? 12.121 -0.867 1.424 1.00 63.62 209 LYS A C 1
ATOM 1679 O O . LYS A 1 209 ? 11.847 -1.637 0.505 1.00 63.62 209 LYS A O 1
ATOM 1684 N N . MET A 1 210 ? 11.281 0.056 1.880 1.00 64.12 210 MET A N 1
ATOM 1685 C CA . MET A 1 210 ? 9.928 0.227 1.365 1.00 64.12 210 MET A CA 1
ATOM 1686 C C . MET A 1 210 ? 9.932 1.150 0.154 1.00 64.12 210 MET A C 1
ATOM 1688 O O . MET A 1 210 ? 10.667 2.135 0.110 1.00 64.12 210 MET A O 1
ATOM 1692 N N . ASP A 1 211 ? 9.077 0.840 -0.809 1.00 55.69 211 ASP A N 1
ATOM 1693 C CA . ASP A 1 211 ? 8.828 1.679 -1.977 1.00 55.69 211 ASP A CA 1
ATOM 1694 C C . ASP A 1 211 ? 7.611 2.572 -1.673 1.00 55.69 211 ASP A C 1
ATOM 1696 O O . ASP A 1 211 ? 6.584 2.490 -2.339 1.00 55.69 211 ASP A O 1
ATOM 1700 N N . ILE A 1 212 ? 7.694 3.333 -0.570 1.00 65.38 212 ILE A N 1
ATOM 1701 C CA . ILE A 1 212 ? 6.606 4.198 -0.096 1.00 65.38 212 ILE A CA 1
ATOM 1702 C C . ILE A 1 212 ? 6.654 5.533 -0.837 1.00 65.38 212 ILE A C 1
ATOM 1704 O O . ILE A 1 212 ? 7.658 6.247 -0.783 1.00 65.38 212 ILE A O 1
ATOM 1708 N N . GLY A 1 213 ? 5.534 5.913 -1.449 1.00 60.31 213 GLY A N 1
ATOM 1709 C CA . GLY A 1 213 ? 5.311 7.247 -1.999 1.00 60.31 213 GLY A CA 1
ATOM 1710 C C . GLY A 1 213 ? 4.266 8.025 -1.201 1.00 60.31 213 GLY A C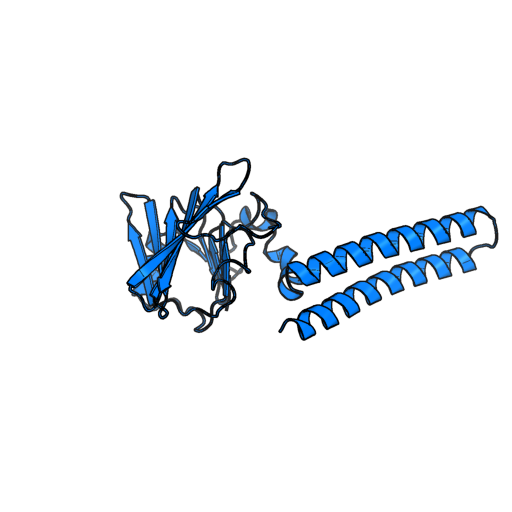 1
ATOM 1711 O O . GLY A 1 213 ? 3.272 7.466 -0.751 1.00 60.31 213 GLY A O 1
ATOM 1712 N N . ILE A 1 214 ? 4.445 9.342 -1.075 1.00 58.94 214 ILE A N 1
ATOM 1713 C CA . ILE A 1 214 ? 3.452 10.252 -0.460 1.00 58.94 214 ILE A CA 1
ATOM 1714 C C . ILE A 1 214 ? 2.142 10.264 -1.268 1.00 58.94 214 ILE A C 1
ATOM 1716 O O . ILE A 1 214 ? 1.081 10.530 -0.714 1.00 58.94 214 ILE A O 1
ATOM 1720 N N . GLY A 1 215 ? 2.229 9.960 -2.568 1.00 55.75 215 GLY A N 1
ATOM 1721 C CA . GLY A 1 215 ? 1.084 9.803 -3.464 1.00 55.75 215 GLY A CA 1
ATOM 1722 C C . GLY A 1 215 ? 0.394 8.437 -3.390 1.00 55.75 215 GLY A C 1
ATOM 1723 O O . GLY A 1 215 ? -0.575 8.231 -4.106 1.00 55.75 215 GLY A O 1
ATOM 1724 N N . MET A 1 216 ? 0.871 7.497 -2.563 1.00 66.50 216 MET A N 1
ATOM 1725 C CA . MET A 1 216 ? 0.186 6.217 -2.348 1.00 66.50 216 MET A CA 1
ATOM 1726 C C . MET A 1 216 ? -0.937 6.376 -1.320 1.00 66.50 216 MET A C 1
ATOM 1728 O O . MET A 1 216 ? -0.830 7.187 -0.397 1.00 66.50 216 MET A O 1
ATOM 1732 N N . HIS A 1 217 ? -1.992 5.568 -1.448 1.00 75.94 217 HIS A N 1
ATOM 1733 C CA . HIS A 1 217 ? -3.120 5.596 -0.517 1.00 75.94 217 HIS A CA 1
ATOM 1734 C C . HIS A 1 217 ? -2.653 5.319 0.908 1.00 75.94 217 HIS A C 1
ATOM 1736 O O . HIS A 1 217 ? -1.860 4.405 1.147 1.00 75.94 217 HIS A O 1
ATOM 1742 N N . ALA A 1 218 ? -3.171 6.097 1.854 1.00 79.38 218 ALA A N 1
ATOM 1743 C CA . ALA A 1 218 ? -2.825 5.938 3.255 1.00 79.38 218 ALA A CA 1
ATOM 1744 C C . ALA A 1 218 ? -3.177 4.534 3.760 1.00 79.38 218 ALA A C 1
ATOM 1746 O O . ALA A 1 218 ? -2.324 3.859 4.330 1.00 79.38 218 ALA A O 1
ATOM 1747 N N . LEU A 1 219 ? -4.399 4.073 3.487 1.00 83.56 219 LEU A N 1
ATOM 1748 C CA . LEU A 1 219 ? -4.840 2.719 3.801 1.00 83.56 219 LEU A CA 1
ATOM 1749 C C . LEU A 1 219 ? -5.567 2.109 2.606 1.00 83.56 219 LEU A C 1
ATOM 1751 O O . LEU A 1 219 ? -6.438 2.746 2.013 1.00 83.56 219 LEU A O 1
ATOM 1755 N N . TYR A 1 220 ? -5.261 0.854 2.312 1.00 84.94 220 TYR A N 1
ATOM 1756 C CA . TYR A 1 220 ? -5.990 0.049 1.346 1.00 84.94 220 TYR A CA 1
ATOM 1757 C C . TYR A 1 220 ? -6.322 -1.310 1.961 1.00 84.94 220 TYR A C 1
ATOM 1759 O O . TYR A 1 220 ? -5.423 -2.042 2.373 1.00 84.94 220 TYR A O 1
ATOM 1767 N N . LEU A 1 221 ? -7.614 -1.618 2.051 1.00 81.44 221 LEU A N 1
ATOM 1768 C CA . LEU A 1 221 ? -8.136 -2.917 2.459 1.00 81.44 221 LEU A CA 1
ATOM 1769 C C . LEU A 1 221 ? -8.794 -3.561 1.242 1.00 81.44 221 LEU A C 1
ATOM 1771 O O . LEU A 1 221 ? -9.701 -2.963 0.666 1.00 81.44 221 LEU A O 1
ATOM 1775 N N . GLN A 1 222 ? -8.364 -4.762 0.865 1.00 81.94 222 GLN A N 1
ATOM 1776 C CA . GLN A 1 222 ? -8.888 -5.466 -0.310 1.00 81.94 222 GLN A CA 1
ATOM 1777 C C . GLN A 1 222 ? -9.137 -6.937 -0.005 1.00 81.94 222 GLN A C 1
ATOM 1779 O O . GLN A 1 222 ? -8.241 -7.615 0.506 1.00 81.94 222 GLN A O 1
ATOM 1784 N N . GLY A 1 223 ? -10.313 -7.446 -0.365 1.00 65.06 223 GLY A N 1
ATOM 1785 C CA . GLY A 1 223 ? -10.646 -8.865 -0.249 1.00 65.06 223 GLY A CA 1
ATOM 1786 C C . GLY A 1 223 ? -11.522 -9.364 -1.381 1.00 65.06 223 GLY A C 1
ATOM 1787 O O . GLY A 1 223 ? -11.951 -8.536 -2.214 1.00 65.06 223 GLY A O 1
#

pLDDT: mean 82.55, std 13.07, range [44.94, 97.06]

Organism: NCBI:txid2058658

Foldseek 3Di:
DLVVLLVVLLVVLVVLLVVLVVVLVVLVVVDDDPVSVVVSVVSNVVSNVVSVVSSVCSSLQPPVCVVCVVVQFLVVLPDDDDPPNQKDWDDLVRVQVCVVVVVADAPQFKQKDALSDCPPDCSVGTWGWDHWDADPVQRWIWTATPQRKIKIFGNFDIWMDHNFKIFGADTQKIWIWHQDPVRDIWIWMWGDPVVDTDIDIPDPDDDDPGPGDPRGTRMMIGD